Protein AF-A0A848YDF1-F1 (afdb_monomer)

Secondary structure (DSSP, 8-state):
---------TTSPPPPPS-HHHHHHHHHHHHHHHHHS-HHHHHHHHT--HHHHHHHHHHHHHHHTS-SEEEETTEEEE-HHHHHHHHHHHHHHHHHHHHHTT-EEEETTEEEEEE-SSTTS-EEEE---THHHHHH--HHHHHHHHHHHHTTT-TTSGGGGGTGGG-EEEEEETTEEEEEEE-TTSHHHHHH-HHHHHHHTT-BGGG-TT--HHHHHHHHHHHHHHHH-S--

Nearest PDB structures (foldseek):
  6g1b-assembly1_J-2  TM=9.265E-01  e=2.510E-04  Corynebacterium glutamicum
  5y2v-assembly1_C  TM=8.797E-01  e=2.116E-04  Synechocystis sp. PCC 6803 substr. Kazusa
  2esn-assembly1_A  TM=4.800E-01  e=2.902E-03  Pseudomonas aeruginosa
  2esn-assembly1_C  TM=4.790E-01  e=4.322E-03  Pseudomonas aeruginosa
  2esn-assembly1_D  TM=4.722E-01  e=6.081E-03  Pseudomonas aeruginosa

Foldseek 3Di:
DDDPDQDQPPVRAHDDDPDPVLLLVLLLLLLLCQVVQDLVSSCVVSVHDSVSSVVSQVVVCSRVVHHQWDADPNTTDGDPVVVVCSVVSVVVNVVVVCVVVVQWDADVNWIWGWDCVPVVDIDIDTDDDPCCCVVPNDPLSVLQVVLCVVCVNPCPDPSVVVNQLADWDWDDDPNFTFTAGDHCNHPLCVPVHVVVRVVRHGPTPVPDPPDDPCVVVVVVVVVCVVVVVDDD

Sequence (232 aa):
MDAFANSTDAHGRTPVPNSPGVMFEMLRSFTTLAGTLNLSRAVIALGSTRQTVRRHIQQLEELRGEQLFEVHDRQYVLTEAGSRSVREAEMILSRTDAWIAGHKDHVAGLARVMFEQDLERPFYAQQHPVNTIWQVGPPLIKRALQVWVEAQAQIEHPAMQAIDPYLVAYRKFHGDWLCVRIGEQSAYATWLGSTWARSAIGRSLHDDKMRSPSDEFVAEAYDSALLGGQAR

Solvent-accessible surface area (backbone atoms only — not comparable to full-atom values): 13528 Å² total; per-residue (Å²): 140,84,75,86,78,81,76,60,48,103,80,74,46,67,74,74,75,97,42,74,70,57,56,53,53,22,42,54,39,42,46,43,29,67,75,56,41,31,64,70,60,25,23,62,76,66,74,59,45,67,67,55,43,52,50,29,41,51,52,49,24,60,68,66,75,48,66,38,65,46,75,57,97,91,35,53,40,70,30,75,63,22,58,73,40,43,64,58,46,48,51,55,50,53,54,50,53,35,45,76,70,62,25,46,53,64,58,97,85,25,56,31,40,45,44,62,87,49,75,92,62,62,44,78,50,68,58,71,65,75,68,48,38,76,78,75,41,55,71,66,58,43,50,46,56,52,26,39,57,75,30,68,74,39,82,85,33,77,58,32,63,84,46,41,47,52,37,74,41,72,45,82,52,99,94,42,41,27,28,72,42,65,14,78,68,12,70,65,18,66,74,64,32,64,74,47,40,67,67,40,50,73,33,47,58,89,74,40,94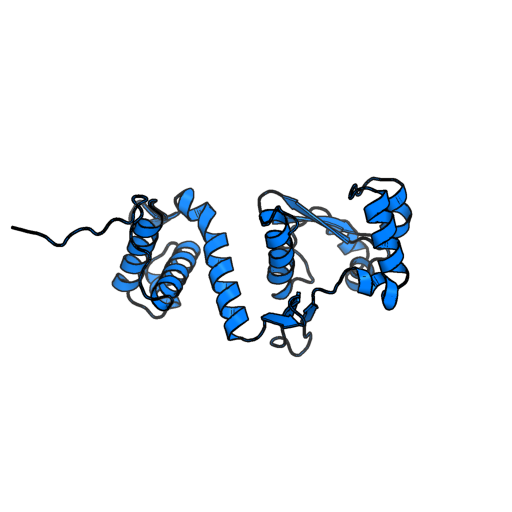,80,64,50,86,61,52,62,56,55,49,47,56,52,48,50,57,65,73,53,74,57,88,126

Mean predicted aligned error: 12.4 Å

pLDDT: mean 80.51, std 16.81, range [28.34, 97.75]

Structure (mmCIF, N/CA/C/O backbone):
data_AF-A0A848YDF1-F1
#
_entry.id   AF-A0A848YDF1-F1
#
loop_
_atom_site.group_PDB
_atom_site.id
_atom_site.type_symbol
_atom_site.label_atom_id
_atom_site.label_alt_id
_atom_site.label_comp_id
_atom_site.label_asym_id
_atom_site.label_entity_id
_atom_site.label_seq_id
_atom_site.pdbx_PDB_ins_code
_atom_site.Cartn_x
_atom_site.Cartn_y
_atom_site.Cartn_z
_atom_site.occupancy
_atom_site.B_iso_or_equiv
_atom_site.auth_seq_id
_atom_site.auth_comp_id
_atom_site.auth_asym_id
_atom_site.auth_atom_id
_atom_site.pdbx_PDB_model_num
ATOM 1 N N . MET A 1 1 ? -46.450 -0.544 22.560 1.00 30.98 1 MET A N 1
ATOM 2 C CA . MET A 1 1 ? -47.178 -0.962 21.350 1.00 30.98 1 MET A CA 1
ATOM 3 C C . MET A 1 1 ? -47.194 0.252 20.444 1.00 30.98 1 MET A C 1
ATOM 5 O O . MET A 1 1 ? -47.988 1.146 20.686 1.00 30.98 1 MET A O 1
ATOM 9 N N . ASP A 1 2 ? -46.110 0.543 19.733 1.00 33.12 2 ASP A N 1
ATOM 10 C CA . ASP A 1 2 ? -45.678 0.006 18.418 1.00 33.12 2 ASP A CA 1
ATOM 11 C C . ASP A 1 2 ? -45.719 1.236 17.483 1.00 33.12 2 ASP A C 1
ATOM 13 O O . ASP A 1 2 ? -46.620 2.051 17.613 1.00 33.12 2 ASP A O 1
ATOM 17 N N . ALA A 1 3 ? -44.799 1.543 16.578 1.00 30.91 3 ALA A N 1
ATOM 18 C CA . ALA A 1 3 ? -43.694 0.811 16.000 1.00 30.91 3 ALA A CA 1
ATOM 19 C C . ALA A 1 3 ? -42.661 1.843 15.506 1.00 30.91 3 ALA A C 1
ATOM 21 O O . ALA A 1 3 ? -43.005 2.754 14.752 1.00 30.91 3 ALA A O 1
ATOM 22 N N . PHE A 1 4 ? -41.388 1.689 15.879 1.00 37.56 4 PHE A N 1
ATOM 23 C CA . PHE A 1 4 ? -40.306 2.236 15.064 1.00 37.56 4 PHE A CA 1
ATOM 24 C C . PHE A 1 4 ? -40.182 1.312 13.857 1.00 37.56 4 PHE A C 1
ATOM 26 O O . PHE A 1 4 ? -39.647 0.210 13.957 1.00 37.56 4 PHE A O 1
ATOM 33 N N . ALA A 1 5 ? -40.788 1.731 12.749 1.00 37.16 5 ALA A N 1
ATOM 34 C CA . ALA A 1 5 ? -40.746 1.017 11.488 1.00 37.16 5 ALA A CA 1
ATOM 35 C C . ALA A 1 5 ? -39.286 0.823 11.059 1.00 37.16 5 ALA A C 1
ATOM 37 O O . ALA A 1 5 ? -38.562 1.775 10.768 1.00 37.16 5 ALA A O 1
ATOM 38 N N . ASN A 1 6 ? -38.874 -0.440 11.058 1.00 41.94 6 ASN A N 1
ATOM 39 C CA . ASN A 1 6 ? -37.587 -0.909 10.586 1.00 41.94 6 ASN A CA 1
ATOM 40 C C . ASN A 1 6 ? -37.580 -0.777 9.053 1.00 41.94 6 ASN A C 1
ATOM 42 O O . ASN A 1 6 ? -38.120 -1.630 8.352 1.00 41.94 6 ASN A O 1
ATOM 46 N N . SER A 1 7 ? -37.058 0.334 8.529 1.00 40.69 7 SER A N 1
ATOM 47 C CA . SER A 1 7 ? -36.941 0.553 7.083 1.00 40.69 7 SER A CA 1
ATOM 48 C C . SER A 1 7 ? -35.738 -0.222 6.553 1.00 40.69 7 SER A C 1
ATOM 50 O O . SER A 1 7 ? -34.628 0.301 6.486 1.00 40.69 7 SER A O 1
ATOM 52 N N . THR A 1 8 ? -35.963 -1.483 6.202 1.00 38.91 8 THR A N 1
ATOM 53 C CA . THR A 1 8 ? -35.026 -2.305 5.432 1.00 38.91 8 THR A CA 1
ATOM 54 C C . THR A 1 8 ? -35.048 -1.845 3.973 1.00 38.91 8 THR A C 1
ATOM 56 O O . THR A 1 8 ? -36.124 -1.602 3.424 1.00 38.91 8 THR A O 1
ATOM 59 N N . ASP A 1 9 ? -33.884 -1.690 3.338 1.00 45.88 9 ASP A N 1
ATOM 60 C CA . ASP A 1 9 ? -33.841 -1.444 1.895 1.00 45.88 9 ASP A CA 1
ATOM 61 C C . ASP A 1 9 ? -34.315 -2.687 1.114 1.00 45.88 9 ASP A C 1
ATOM 63 O O . ASP A 1 9 ? -34.443 -3.786 1.661 1.00 45.88 9 ASP A O 1
ATOM 67 N N . ALA A 1 10 ? -34.589 -2.526 -0.185 1.00 43.47 10 ALA A N 1
ATOM 68 C CA . ALA A 1 10 ? -35.133 -3.582 -1.047 1.00 43.47 10 ALA A CA 1
ATOM 69 C C . ALA A 1 10 ? -34.241 -4.845 -1.170 1.00 43.47 10 ALA A C 1
ATOM 71 O O . ALA A 1 10 ? -34.630 -5.794 -1.846 1.00 43.47 10 ALA A O 1
ATOM 72 N N . HIS A 1 11 ? -33.063 -4.865 -0.533 1.00 48.19 11 HIS A N 1
ATOM 73 C CA . HIS A 1 11 ? -32.101 -5.967 -0.544 1.00 48.19 11 HIS A CA 1
ATOM 74 C C . HIS A 1 11 ? -31.780 -6.513 0.859 1.00 48.19 11 HIS A C 1
ATOM 76 O O . HIS A 1 11 ? -30.838 -7.294 1.003 1.00 48.19 11 HIS A O 1
ATOM 82 N N . GLY A 1 12 ? -32.546 -6.145 1.893 1.00 45.12 12 GLY A N 1
ATOM 83 C CA . GLY A 1 12 ? -32.354 -6.677 3.243 1.00 45.12 12 GLY A CA 1
ATOM 84 C C . GLY A 1 12 ? -31.099 -6.155 3.951 1.00 45.12 12 GLY A C 1
ATOM 85 O O . GLY A 1 12 ? -30.671 -6.761 4.931 1.00 45.12 12 GLY A O 1
ATOM 86 N N . ARG A 1 13 ? -30.489 -5.064 3.468 1.00 48.41 13 ARG A N 1
ATOM 87 C CA . ARG A 1 13 ? -29.301 -4.466 4.084 1.00 48.41 13 ARG A CA 1
ATOM 88 C C . ARG A 1 13 ? -29.701 -3.344 5.034 1.00 48.41 13 ARG A C 1
ATOM 90 O O . ARG A 1 13 ? -30.612 -2.554 4.775 1.00 48.41 13 ARG A O 1
ATOM 97 N N . THR A 1 14 ? -29.002 -3.288 6.162 1.00 55.72 14 THR A N 1
ATOM 98 C CA . THR A 1 14 ? -29.115 -2.208 7.142 1.00 55.72 14 THR A CA 1
ATOM 99 C C . THR A 1 14 ? -28.735 -0.878 6.472 1.00 55.72 14 THR A C 1
ATOM 101 O O . THR A 1 14 ? -27.732 -0.841 5.753 1.00 55.72 14 THR A O 1
ATOM 104 N N . PRO A 1 15 ? -29.485 0.220 6.681 1.00 56.28 15 PRO A N 1
ATOM 105 C CA . PRO A 1 15 ? -29.164 1.508 6.075 1.00 56.28 15 PRO A CA 1
ATOM 106 C C . PRO A 1 15 ? -27.761 1.982 6.471 1.00 56.28 15 PRO A C 1
ATOM 108 O O . PRO A 1 15 ? -27.432 2.053 7.656 1.00 56.28 15 PRO A O 1
ATOM 111 N N . VAL A 1 16 ? -26.942 2.333 5.477 1.00 58.03 16 VAL A N 1
ATOM 112 C CA . VAL A 1 16 ? -25.622 2.949 5.685 1.00 58.03 16 VAL A CA 1
ATOM 113 C C . VAL A 1 16 ? -25.799 4.252 6.487 1.00 58.03 16 VAL A C 1
ATOM 115 O O . VAL A 1 16 ? -26.754 4.987 6.224 1.00 58.03 16 VAL A O 1
ATOM 118 N N . PRO A 1 17 ? -24.928 4.580 7.463 1.00 59.03 17 PRO A N 1
ATOM 119 C CA . PRO A 1 17 ? -25.078 5.783 8.271 1.00 59.03 17 PRO A CA 1
ATOM 120 C C . PRO A 1 17 ? -25.146 7.031 7.390 1.00 59.03 17 PRO A C 1
ATOM 122 O O . PRO A 1 17 ? -24.276 7.253 6.551 1.00 59.03 17 PRO A O 1
ATOM 125 N N . ASN A 1 18 ? -26.133 7.893 7.643 1.00 59.28 18 ASN A N 1
ATOM 126 C CA . ASN A 1 18 ? -26.389 9.120 6.877 1.00 59.28 18 ASN A CA 1
ATOM 127 C C . ASN A 1 18 ? -25.282 10.199 6.984 1.00 59.28 18 ASN A C 1
ATOM 129 O O . ASN A 1 18 ? -25.465 11.303 6.478 1.00 59.28 18 ASN A O 1
ATOM 133 N N . SER A 1 19 ? -24.148 9.925 7.646 1.00 66.94 19 SER A N 1
ATOM 134 C CA . SER A 1 19 ? -23.039 10.876 7.795 1.00 66.94 19 SER A CA 1
ATOM 135 C C . SER A 1 19 ? -21.680 10.227 7.491 1.00 66.94 19 SER A C 1
ATOM 137 O O . SER A 1 19 ? -21.227 9.377 8.268 1.00 66.94 19 SER A O 1
ATOM 139 N N . PRO A 1 20 ? -20.989 10.662 6.417 1.00 66.88 20 PRO A N 1
ATOM 140 C CA . PRO A 1 20 ? -19.640 10.207 6.070 1.00 66.88 20 PRO A CA 1
ATOM 141 C C . PRO A 1 20 ? -18.625 10.342 7.216 1.00 66.88 20 PRO A C 1
ATOM 143 O O . PRO A 1 20 ? -17.762 9.483 7.380 1.00 66.88 20 PRO A O 1
ATOM 146 N N . GLY A 1 21 ? -18.762 11.376 8.057 1.00 75.69 21 GLY A N 1
ATOM 147 C CA . GLY A 1 21 ? -17.860 11.603 9.191 1.00 75.69 21 GLY A CA 1
ATOM 148 C C . GLY A 1 21 ? -17.947 10.516 10.265 1.00 75.69 21 GLY A C 1
ATOM 149 O O . GLY A 1 21 ? -16.943 10.175 10.882 1.00 75.69 21 GLY A O 1
ATOM 150 N N . VAL A 1 22 ? -19.123 9.911 10.458 1.00 84.12 22 VAL A N 1
ATOM 151 C CA . VAL A 1 22 ? -19.285 8.832 11.443 1.00 84.12 22 VAL A CA 1
ATOM 152 C C . VAL A 1 22 ? -18.640 7.543 10.933 1.00 84.12 22 VAL A C 1
ATOM 154 O O . VAL A 1 22 ? -17.974 6.864 11.704 1.00 84.12 22 VAL A O 1
ATOM 157 N N . MET A 1 23 ? -18.767 7.230 9.638 1.00 87.69 23 MET A N 1
ATOM 158 C CA . MET A 1 23 ? -18.102 6.063 9.041 1.00 87.69 23 MET A CA 1
ATOM 159 C C . MET A 1 23 ? -16.576 6.155 9.175 1.00 87.69 23 MET A C 1
ATOM 161 O O . MET A 1 23 ? -15.929 5.181 9.550 1.00 87.69 23 MET A O 1
ATOM 165 N N . PHE A 1 24 ? -15.999 7.334 8.929 1.00 89.69 24 PHE A N 1
ATOM 166 C CA . PHE A 1 24 ? -14.562 7.553 9.099 1.00 89.69 24 PHE A CA 1
ATOM 167 C C . PHE A 1 24 ? -14.108 7.282 10.544 1.00 89.69 24 PHE A C 1
ATOM 169 O O . PHE A 1 24 ? -13.163 6.528 10.774 1.00 89.69 24 PHE A O 1
ATOM 176 N N . GLU A 1 25 ? -14.833 7.805 11.534 1.00 93.38 25 GLU A N 1
ATOM 177 C CA . GLU A 1 25 ? -14.537 7.560 12.950 1.00 93.38 25 GLU A CA 1
ATOM 178 C C . GLU A 1 25 ? -14.756 6.096 13.374 1.00 93.38 25 GLU A C 1
ATOM 180 O O . GLU A 1 25 ? -14.033 5.586 14.240 1.00 93.38 25 GLU A O 1
ATOM 185 N N . MET A 1 26 ? -15.705 5.390 12.745 1.00 94.94 26 MET A N 1
ATOM 186 C CA . MET A 1 26 ? -15.884 3.947 12.929 1.00 94.94 26 MET A CA 1
ATOM 187 C C . MET A 1 26 ? -14.664 3.165 12.444 1.00 94.94 26 MET A C 1
ATOM 189 O O . MET A 1 26 ? -14.140 2.337 13.190 1.00 94.94 26 MET A O 1
ATOM 193 N N . LEU A 1 27 ? -14.174 3.470 11.239 1.00 94.94 27 LEU A N 1
ATOM 194 C CA . LEU A 1 27 ? -12.974 2.847 10.680 1.00 94.94 27 LEU A CA 1
ATOM 195 C C . LEU A 1 27 ? -11.743 3.138 11.546 1.00 94.94 27 LEU A C 1
ATOM 197 O O . LEU A 1 27 ? -11.023 2.203 11.887 1.00 94.94 27 LEU A O 1
ATOM 201 N N . ARG A 1 28 ? -11.550 4.388 11.996 1.00 95.75 28 ARG A N 1
ATOM 202 C CA . ARG A 1 28 ? -10.460 4.750 12.927 1.00 95.75 28 ARG A CA 1
ATOM 203 C C . ARG A 1 28 ? -10.532 3.967 14.234 1.00 95.75 28 ARG A C 1
ATOM 205 O O . ARG A 1 28 ? -9.510 3.512 14.748 1.00 95.75 28 ARG A O 1
ATOM 212 N N . SER A 1 29 ? -11.738 3.802 14.775 1.00 96.94 29 SER A N 1
ATOM 213 C CA . SER A 1 29 ? -11.962 3.039 16.007 1.00 96.94 29 SER A CA 1
ATOM 214 C C . SER A 1 29 ? -11.634 1.560 15.825 1.00 96.94 29 SER A C 1
ATOM 216 O O . SER A 1 29 ? -10.986 0.969 16.689 1.00 96.94 29 SER A O 1
ATOM 218 N N . PHE A 1 30 ? -12.034 0.984 14.690 1.00 97.75 30 PHE A N 1
ATOM 219 C CA . PHE A 1 30 ? -11.747 -0.397 14.321 1.00 97.75 30 PHE A CA 1
ATOM 220 C C . PHE A 1 30 ? -10.249 -0.659 14.162 1.00 97.75 30 PHE A C 1
ATOM 222 O O . PHE A 1 30 ? -9.719 -1.511 14.875 1.00 97.75 30 PHE A O 1
ATOM 229 N N . THR A 1 31 ? -9.554 0.090 13.305 1.00 96.25 31 THR A N 1
ATOM 230 C CA . THR A 1 31 ? -8.123 -0.133 13.030 1.00 96.25 31 THR A CA 1
ATOM 231 C C . THR A 1 31 ? -7.266 0.104 14.272 1.00 96.25 31 THR A C 1
ATOM 233 O O . THR A 1 31 ? -6.387 -0.696 14.593 1.00 96.25 31 THR A O 1
ATOM 236 N N . THR A 1 32 ? -7.588 1.126 15.072 1.00 96.69 32 THR A N 1
ATOM 237 C CA . THR A 1 32 ? -6.854 1.402 16.316 1.00 96.69 32 THR A CA 1
ATOM 238 C C . THR A 1 32 ? -7.074 0.318 17.377 1.00 96.69 32 THR A C 1
ATOM 240 O O . THR A 1 32 ? -6.141 -0.066 18.093 1.00 96.69 32 THR A O 1
ATOM 243 N N . LEU A 1 33 ? -8.298 -0.205 17.513 1.00 97.12 33 LEU A N 1
ATOM 244 C CA . LEU A 1 33 ? -8.554 -1.313 18.433 1.00 97.12 33 LEU A CA 1
ATOM 245 C C . LEU A 1 33 ? -7.905 -2.611 17.938 1.00 97.12 33 LEU A C 1
ATOM 247 O O . LEU A 1 33 ? -7.336 -3.332 18.752 1.00 97.12 33 LEU A O 1
ATOM 251 N N . ALA A 1 34 ? -7.920 -2.870 16.630 1.00 95.81 34 ALA A N 1
ATOM 252 C CA . ALA A 1 34 ? -7.261 -4.018 16.013 1.00 95.81 34 ALA A CA 1
ATOM 253 C C . ALA A 1 34 ? -5.744 -4.017 16.260 1.00 95.81 34 ALA A C 1
ATOM 255 O O . ALA A 1 34 ? -5.189 -5.049 16.627 1.00 95.81 34 ALA A O 1
ATOM 256 N N . GLY A 1 35 ? -5.089 -2.857 16.151 1.00 91.94 35 GLY A N 1
ATOM 257 C CA . GLY A 1 35 ? -3.649 -2.735 16.396 1.00 91.94 35 GLY A CA 1
ATOM 258 C C . GLY A 1 35 ? -3.243 -2.832 17.871 1.00 91.94 35 GLY A C 1
ATOM 259 O O . GLY A 1 35 ? -2.121 -3.221 18.185 1.00 91.94 35 GLY A O 1
ATOM 260 N N . THR A 1 36 ? -4.137 -2.488 18.804 1.00 94.75 36 THR A N 1
ATOM 261 C CA . THR A 1 36 ? -3.816 -2.484 20.246 1.00 94.75 36 THR A CA 1
ATOM 262 C C . THR A 1 36 ? -4.344 -3.696 21.005 1.00 94.75 36 THR A C 1
ATOM 264 O O . THR A 1 36 ? -3.826 -3.990 22.086 1.00 94.75 36 THR A O 1
ATOM 267 N N . LEU A 1 37 ? -5.414 -4.326 20.505 1.00 94.25 37 LEU A N 1
ATOM 268 C CA . LEU A 1 37 ? -6.229 -5.354 21.170 1.00 94.25 37 LEU A CA 1
ATOM 269 C C . LEU A 1 37 ? -6.615 -4.990 22.618 1.00 94.25 37 LEU A C 1
ATOM 271 O O . LEU A 1 37 ? -6.920 -5.834 23.462 1.00 94.25 37 LEU A O 1
ATOM 275 N N . ASN A 1 38 ? -6.602 -3.690 22.924 1.00 94.38 38 ASN A N 1
ATOM 276 C CA . ASN A 1 38 ? -6.782 -3.157 24.261 1.00 94.38 38 ASN A CA 1
ATOM 277 C C . ASN A 1 38 ? -7.578 -1.858 24.191 1.00 94.38 38 ASN A C 1
ATOM 279 O O . ASN A 1 38 ? -7.058 -0.797 23.845 1.00 94.38 38 ASN A O 1
ATOM 283 N N . LEU A 1 39 ? -8.837 -1.931 24.620 1.00 94.00 39 LEU A N 1
ATOM 284 C CA . LEU A 1 39 ? -9.766 -0.807 24.561 1.00 94.00 39 LEU A CA 1
ATOM 285 C C . LEU A 1 39 ? -9.266 0.445 25.294 1.00 94.00 39 LEU A C 1
ATOM 287 O O . LEU A 1 39 ? -9.546 1.556 24.859 1.00 94.00 39 LEU A O 1
ATOM 291 N N . SER A 1 40 ? -8.524 0.297 26.396 1.00 94.62 40 SER A N 1
ATOM 292 C CA . SER A 1 40 ? -8.001 1.463 27.123 1.00 94.62 40 SER A CA 1
ATOM 293 C C . SER A 1 40 ? -6.915 2.173 26.327 1.00 94.62 40 SER A C 1
ATOM 295 O O . SER A 1 40 ? -6.927 3.397 26.247 1.00 94.62 40 SER A O 1
ATOM 297 N N . ARG A 1 41 ? -6.004 1.410 25.710 1.00 94.19 41 ARG A N 1
ATOM 298 C CA . ARG A 1 41 ? -4.961 1.969 24.841 1.00 94.19 41 ARG A CA 1
ATOM 299 C C . ARG A 1 41 ? -5.567 2.609 23.595 1.00 94.19 41 ARG A C 1
ATOM 301 O O . ARG A 1 41 ? -5.180 3.722 23.260 1.00 94.19 41 ARG A O 1
ATOM 308 N N . ALA A 1 42 ? -6.556 1.964 22.977 1.00 94.94 42 ALA A N 1
ATOM 309 C CA . ALA A 1 42 ? -7.253 2.513 21.815 1.00 94.94 42 ALA A CA 1
ATOM 310 C C . ALA A 1 42 ? -7.944 3.849 22.126 1.00 94.94 42 ALA A C 1
ATOM 312 O O . ALA A 1 42 ? -7.821 4.807 21.372 1.00 94.94 42 ALA A O 1
ATOM 313 N N . VAL A 1 43 ? -8.621 3.942 23.274 1.00 96.94 43 VAL A N 1
ATOM 314 C CA . VAL A 1 43 ? -9.277 5.177 23.729 1.00 96.94 43 VAL A CA 1
ATOM 315 C C . VAL A 1 43 ? -8.287 6.325 23.914 1.00 96.94 43 VAL A C 1
ATOM 317 O O . VAL A 1 43 ? -8.586 7.445 23.502 1.00 96.94 43 VAL A O 1
ATOM 320 N N . ILE A 1 44 ? -7.119 6.045 24.500 1.00 95.31 44 ILE A N 1
ATOM 321 C CA . ILE A 1 44 ? -6.051 7.038 24.674 1.00 95.31 44 ILE A CA 1
ATOM 322 C C . ILE A 1 44 ? -5.527 7.493 23.308 1.00 95.31 44 ILE A C 1
ATOM 324 O O . ILE A 1 44 ? -5.441 8.692 23.069 1.00 95.31 44 ILE A O 1
ATOM 328 N N . ALA A 1 45 ? -5.234 6.554 22.403 1.00 91.69 45 ALA A N 1
ATOM 329 C CA . ALA A 1 45 ? -4.723 6.861 21.067 1.00 91.69 45 ALA A CA 1
ATOM 330 C C . ALA A 1 45 ? -5.709 7.690 20.223 1.00 91.69 45 ALA A C 1
ATOM 332 O O . ALA A 1 45 ? -5.296 8.565 19.470 1.00 91.69 45 ALA A O 1
ATOM 333 N N . LEU A 1 46 ? -7.013 7.444 20.372 1.00 93.94 46 LEU A N 1
ATOM 334 C CA . LEU A 1 46 ? -8.064 8.146 19.629 1.00 93.94 46 LEU A CA 1
ATOM 335 C C . LEU A 1 46 ? -8.493 9.474 20.263 1.00 93.94 46 LEU A C 1
ATOM 337 O O . LEU A 1 46 ? -9.246 10.211 19.630 1.00 93.94 46 LEU A O 1
ATOM 341 N N . GLY A 1 47 ? -8.094 9.762 21.508 1.00 94.12 47 GLY A N 1
ATOM 342 C CA . GLY A 1 47 ? -8.635 10.897 22.263 1.00 94.12 47 GLY A CA 1
ATOM 343 C C . GLY A 1 47 ? -10.157 10.816 22.447 1.00 94.12 47 GLY A C 1
ATOM 344 O O . GLY A 1 47 ? -10.848 11.826 22.352 1.00 94.12 47 GLY A O 1
ATOM 345 N N . SER A 1 48 ? -10.696 9.608 22.652 1.00 95.31 48 SER A N 1
ATOM 346 C CA . SER A 1 48 ? -12.145 9.338 22.668 1.00 95.31 48 SER A CA 1
ATOM 347 C C . SER A 1 48 ? -12.619 8.786 24.023 1.00 95.31 48 SER A C 1
ATOM 349 O O . SER A 1 48 ? -11.938 8.921 25.036 1.00 95.31 48 SER A O 1
ATOM 351 N N . THR A 1 49 ? -13.799 8.159 24.081 1.00 96.00 49 THR A N 1
ATOM 352 C CA . THR A 1 49 ? -14.291 7.440 25.271 1.00 96.00 49 THR A CA 1
ATOM 353 C C . THR A 1 49 ? -14.495 5.956 24.976 1.00 96.00 49 THR A C 1
ATOM 355 O O . THR A 1 49 ? -14.756 5.567 23.836 1.00 96.00 49 THR A O 1
ATOM 358 N N . ARG A 1 50 ? -14.440 5.100 26.011 1.00 96.06 50 ARG A N 1
ATOM 359 C CA . ARG A 1 50 ? -14.706 3.652 25.860 1.00 96.06 50 ARG A CA 1
ATOM 360 C C . ARG A 1 50 ? -16.081 3.374 25.251 1.00 96.06 50 ARG A C 1
ATOM 362 O O . ARG A 1 50 ? -16.206 2.447 24.457 1.00 96.06 50 ARG A O 1
ATOM 369 N N . GLN A 1 51 ? -17.088 4.169 25.617 1.00 95.94 51 GLN A N 1
ATOM 370 C CA . GLN A 1 51 ? -18.448 4.023 25.101 1.00 95.94 51 GLN A CA 1
ATOM 371 C C . GLN A 1 51 ? -18.519 4.367 23.612 1.00 95.94 51 GLN A C 1
ATOM 373 O O . GLN A 1 51 ? -19.144 3.636 22.850 1.00 95.94 51 GLN A O 1
ATOM 378 N N . THR A 1 52 ? -17.844 5.440 23.194 1.00 95.62 52 THR A N 1
ATOM 379 C CA . THR A 1 52 ? -17.777 5.849 21.787 1.00 95.62 52 THR A CA 1
ATOM 380 C C . THR A 1 52 ? -17.107 4.777 20.935 1.00 95.62 52 THR A C 1
ATOM 382 O O . THR A 1 52 ? -17.700 4.333 19.958 1.00 95.62 52 THR A O 1
ATOM 385 N N . VAL A 1 53 ? -15.925 4.296 21.342 1.00 96.12 53 VAL A N 1
ATOM 386 C CA . VAL A 1 53 ? -15.198 3.253 20.598 1.00 96.12 53 VAL A CA 1
ATOM 387 C C . VAL A 1 53 ? -16.036 1.978 20.492 1.00 96.12 53 VAL A C 1
ATOM 389 O O . VAL A 1 53 ? -16.199 1.454 19.399 1.00 96.12 53 VAL A O 1
ATOM 392 N N . ARG A 1 54 ? -16.650 1.508 21.587 1.00 96.06 54 ARG A N 1
ATOM 393 C CA . ARG A 1 54 ? -17.530 0.324 21.551 1.00 96.06 54 ARG A CA 1
ATOM 394 C C . ARG A 1 54 ? -18.717 0.499 20.616 1.00 96.06 54 ARG A C 1
ATOM 396 O O . ARG A 1 54 ? -19.002 -0.399 19.833 1.00 96.06 54 ARG A O 1
ATOM 403 N N . ARG A 1 55 ? -19.384 1.652 20.683 1.00 95.75 55 ARG A N 1
ATOM 404 C CA . ARG A 1 55 ? -20.508 1.965 19.801 1.00 95.75 55 ARG A CA 1
ATOM 405 C C . ARG A 1 55 ? -20.070 1.978 18.338 1.00 95.75 55 ARG A C 1
ATOM 407 O O . ARG A 1 55 ? -20.774 1.427 17.507 1.00 95.75 55 ARG A O 1
ATOM 414 N N . HIS A 1 56 ? -18.922 2.572 18.031 1.00 96.38 56 HIS A N 1
ATOM 415 C CA . HIS A 1 56 ? -18.367 2.577 16.682 1.00 96.38 56 HIS A CA 1
ATOM 416 C C . HIS A 1 56 ? -18.109 1.163 16.150 1.00 96.38 56 HIS A C 1
ATOM 418 O O . HIS A 1 56 ? -18.510 0.870 15.028 1.00 96.38 56 HIS A O 1
ATOM 424 N N . ILE A 1 57 ? -17.498 0.286 16.957 1.00 96.25 57 ILE A N 1
ATOM 425 C CA . ILE A 1 57 ? -17.276 -1.117 16.575 1.00 96.25 57 ILE A CA 1
ATOM 426 C C . ILE A 1 57 ? -18.601 -1.828 16.321 1.00 96.25 57 ILE A C 1
ATOM 428 O O . ILE A 1 57 ? -18.780 -2.401 15.254 1.00 96.25 57 ILE A O 1
ATOM 432 N N . GLN A 1 58 ? -19.543 -1.731 17.261 1.00 94.94 58 GLN A N 1
ATOM 433 C CA . GLN A 1 58 ? -20.837 -2.396 17.144 1.00 94.94 58 GLN A CA 1
ATOM 434 C C . GLN A 1 58 ? -21.594 -1.937 15.891 1.00 94.94 58 GLN A C 1
ATOM 436 O O . GLN A 1 58 ? -22.114 -2.758 15.145 1.00 94.94 58 GLN A O 1
ATOM 441 N N . GLN A 1 59 ? -21.618 -0.629 15.622 1.00 93.31 59 GLN A N 1
ATOM 442 C CA . GLN A 1 59 ? -22.270 -0.098 14.427 1.00 93.31 59 GLN A CA 1
ATOM 443 C C . GLN A 1 59 ? -21.579 -0.573 13.143 1.00 93.31 59 GLN A C 1
ATOM 445 O O . GLN A 1 59 ? -22.257 -0.889 12.170 1.00 93.31 59 GLN A O 1
ATOM 450 N N . LEU A 1 60 ? -20.246 -0.655 13.128 1.00 94.06 60 LEU A N 1
ATOM 451 C CA . LEU A 1 60 ? -19.512 -1.173 11.976 1.00 94.06 60 LEU A CA 1
ATOM 452 C C . LEU A 1 60 ? -19.814 -2.660 11.732 1.00 94.06 60 LEU A C 1
ATOM 454 O O . LEU A 1 60 ? -20.034 -3.049 10.589 1.00 94.06 60 LEU A O 1
ATOM 458 N N . GLU A 1 61 ? -19.869 -3.471 12.789 1.00 95.12 61 GLU A N 1
ATOM 459 C CA . GLU A 1 61 ? -20.244 -4.893 12.740 1.00 95.12 61 GLU A CA 1
ATOM 460 C C . GLU A 1 61 ? -21.690 -5.093 12.262 1.00 95.12 61 GLU A C 1
ATOM 462 O O . GLU A 1 61 ? -21.949 -5.949 11.418 1.00 95.12 61 GLU A O 1
ATOM 467 N N . GLU A 1 62 ? -22.628 -4.262 12.726 1.00 93.44 62 GLU A N 1
ATOM 468 C CA . GLU A 1 62 ? -24.030 -4.265 12.278 1.00 93.44 62 GLU A CA 1
ATOM 469 C C . GLU A 1 62 ? -24.166 -3.931 10.784 1.00 93.44 62 GLU A C 1
ATOM 471 O O . GLU A 1 62 ? -24.971 -4.542 10.079 1.00 93.44 62 GLU A O 1
ATOM 476 N N . LEU A 1 63 ? -23.369 -2.985 10.277 1.00 89.25 63 LEU A N 1
ATOM 477 C CA . LEU A 1 63 ? -23.345 -2.626 8.853 1.00 89.25 63 LEU A CA 1
ATOM 478 C C . LEU A 1 63 ? -22.696 -3.706 7.988 1.00 89.25 63 LEU A C 1
ATOM 480 O O . LEU A 1 63 ? -23.084 -3.907 6.838 1.00 89.25 63 LEU A O 1
ATOM 484 N N . ARG A 1 64 ? -21.693 -4.383 8.543 1.00 88.25 64 ARG A N 1
ATOM 485 C CA . ARG A 1 64 ? -20.964 -5.483 7.912 1.00 88.25 64 ARG A CA 1
ATOM 486 C C . ARG A 1 64 ? -21.752 -6.793 7.909 1.00 88.25 64 ARG A C 1
ATOM 488 O O . ARG A 1 64 ? -21.524 -7.624 7.037 1.00 88.25 64 ARG A O 1
ATOM 495 N N . GLY A 1 65 ? -22.659 -6.977 8.868 1.00 92.38 65 GLY A N 1
ATOM 496 C CA . GLY A 1 65 ? -23.381 -8.232 9.077 1.00 92.38 65 GLY A CA 1
ATOM 497 C C . GLY A 1 65 ? -22.513 -9.356 9.657 1.00 92.38 65 GLY A C 1
ATOM 498 O O . GLY A 1 65 ? -22.920 -10.514 9.625 1.00 92.38 65 GLY A O 1
ATOM 499 N N . GLU A 1 66 ? -21.325 -9.042 10.180 1.00 94.62 66 GLU A N 1
ATOM 500 C CA . GLU A 1 66 ? -20.381 -10.004 10.757 1.00 94.62 66 GLU A CA 1
ATOM 501 C C . GLU A 1 66 ? -19.589 -9.374 11.912 1.00 94.62 66 GLU A C 1
ATOM 503 O O . GLU A 1 66 ? -19.329 -8.170 11.922 1.00 94.62 66 GLU A O 1
ATOM 508 N N . GLN A 1 67 ? -19.214 -10.196 12.895 1.00 96.81 67 GLN A N 1
ATOM 509 C CA . GLN A 1 67 ? -18.406 -9.773 14.042 1.00 96.81 67 GLN A CA 1
ATOM 510 C C . GLN A 1 67 ? -16.942 -9.613 13.624 1.00 96.81 67 GLN A C 1
ATOM 512 O O . GLN A 1 67 ? -16.368 -10.498 12.985 1.00 96.81 67 GLN A O 1
ATOM 517 N N . LEU A 1 68 ? -16.324 -8.499 14.006 1.00 97.00 68 LEU A N 1
ATOM 518 C CA . LEU A 1 68 ? -14.919 -8.186 13.743 1.00 97.00 68 LEU A CA 1
ATOM 519 C C . LEU A 1 68 ? -14.047 -8.496 14.956 1.00 97.00 68 LEU A C 1
ATOM 521 O O . LEU A 1 68 ? -12.873 -8.837 14.793 1.00 97.00 68 LEU A O 1
ATOM 525 N N . PHE A 1 69 ? -14.622 -8.414 16.156 1.00 97.44 69 PHE A N 1
ATOM 526 C CA . PHE A 1 69 ? -13.958 -8.799 17.390 1.00 97.44 69 PHE A CA 1
ATOM 527 C C . PHE A 1 69 ? -14.742 -9.837 18.184 1.00 97.44 69 PHE A C 1
ATOM 529 O O . PHE A 1 69 ? -15.965 -9.850 18.215 1.00 97.44 69 PHE A O 1
ATOM 536 N N . GLU A 1 70 ? -13.997 -10.637 18.932 1.00 95.69 70 GLU A N 1
ATOM 537 C CA . GLU A 1 70 ? -14.485 -11.469 20.023 1.00 95.69 70 GLU A CA 1
ATOM 538 C C . GLU A 1 70 ? -13.820 -11.024 21.328 1.00 95.69 70 GLU A C 1
ATOM 540 O O . GLU A 1 70 ? -12.749 -10.407 21.333 1.00 95.69 70 GLU A O 1
ATOM 545 N N . VAL A 1 71 ? -14.465 -11.314 22.460 1.00 92.31 71 VAL A N 1
ATOM 546 C CA . VAL A 1 71 ? -13.904 -11.025 23.783 1.00 92.31 71 VAL A CA 1
ATOM 547 C C . VAL A 1 71 ? -13.640 -12.334 24.513 1.00 92.31 71 VAL A C 1
ATOM 549 O O . VAL A 1 71 ? -14.572 -12.987 24.975 1.00 92.31 71 VAL A O 1
ATOM 552 N N . HIS A 1 72 ? -12.364 -12.679 24.672 1.00 91.25 72 HIS A N 1
ATOM 553 C CA . HIS A 1 72 ? -11.903 -13.846 25.427 1.00 91.25 72 HIS A CA 1
ATOM 554 C C . HIS A 1 72 ? -11.191 -13.379 26.691 1.00 91.25 72 HIS A C 1
ATOM 556 O O . HIS A 1 72 ? -10.305 -12.535 26.621 1.00 91.25 72 HIS A O 1
ATOM 562 N N . ASP A 1 73 ? -11.613 -13.861 27.863 1.00 86.25 73 ASP A N 1
ATOM 563 C CA . ASP A 1 73 ? -11.015 -13.499 29.158 1.00 86.25 73 ASP A CA 1
ATOM 564 C C . ASP A 1 73 ? -10.814 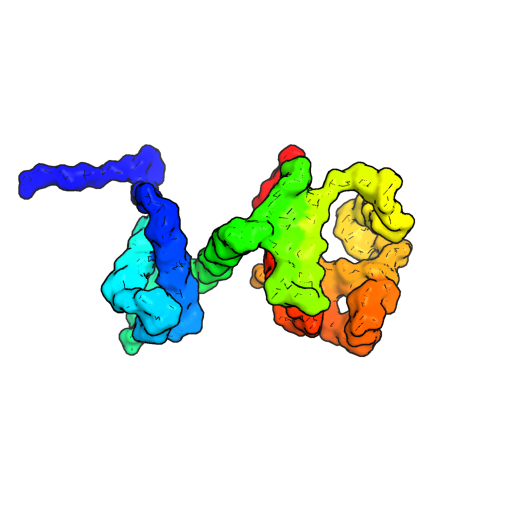-11.983 29.358 1.00 86.25 73 ASP A C 1
ATOM 566 O O . ASP A 1 73 ? -9.812 -11.517 29.903 1.00 86.25 73 ASP A O 1
ATOM 570 N N . ARG A 1 74 ? -11.809 -11.190 28.928 1.00 84.00 74 ARG A N 1
ATOM 571 C CA . ARG A 1 74 ? -11.813 -9.709 28.956 1.00 84.00 74 ARG A CA 1
ATOM 572 C C . ARG A 1 74 ? -10.796 -9.037 28.021 1.00 84.00 74 ARG A C 1
ATOM 574 O O . ARG A 1 74 ? -10.594 -7.826 28.131 1.00 84.00 74 ARG A O 1
ATOM 581 N N . GLN A 1 75 ? -10.195 -9.776 27.099 1.00 87.75 75 GLN A N 1
ATOM 582 C CA . GLN A 1 75 ? -9.312 -9.266 26.054 1.00 87.75 75 GLN A CA 1
ATOM 583 C C . GLN A 1 75 ? -10.006 -9.307 24.696 1.00 87.75 75 GLN A C 1
ATOM 585 O O . GLN A 1 75 ? -10.784 -10.215 24.420 1.00 87.75 75 GLN A O 1
ATOM 590 N N . TYR A 1 76 ? -9.736 -8.303 23.863 1.00 94.94 76 TYR A N 1
ATOM 591 C CA . TYR A 1 76 ? -10.236 -8.273 22.493 1.00 94.94 76 TYR A CA 1
ATOM 592 C C . TYR A 1 76 ? -9.359 -9.163 21.617 1.00 94.94 76 TYR A C 1
ATOM 594 O O . TYR A 1 76 ? -8.135 -9.078 21.677 1.00 94.94 76 TYR A O 1
ATOM 602 N N . VAL A 1 77 ? -9.992 -9.975 20.782 1.00 96.06 77 VAL A N 1
ATOM 603 C CA . VAL A 1 77 ? -9.343 -10.807 19.769 1.00 96.06 77 VAL A CA 1
ATOM 604 C C . VAL A 1 77 ? -10.027 -10.528 18.437 1.00 96.06 77 VAL A C 1
ATOM 606 O O . VAL A 1 77 ? -11.239 -10.336 18.399 1.00 96.06 77 VAL A O 1
ATOM 609 N N . LEU A 1 78 ? -9.264 -10.449 17.348 1.00 96.00 78 LEU A N 1
ATOM 610 C CA . LEU A 1 78 ? -9.849 -10.325 16.013 1.00 96.00 78 LEU A CA 1
ATOM 611 C C . LEU A 1 78 ? -10.467 -11.659 15.595 1.00 96.00 78 LEU A C 1
ATOM 613 O O . LEU A 1 78 ? -9.832 -12.704 15.732 1.00 96.00 78 LEU A O 1
ATOM 617 N N . THR A 1 79 ? -11.665 -11.609 15.022 1.00 96.94 79 THR A N 1
ATOM 618 C CA . THR A 1 79 ? -12.214 -12.757 14.291 1.00 96.94 79 THR A CA 1
ATOM 619 C C . THR A 1 79 ? -11.460 -12.947 12.971 1.00 96.94 79 THR A C 1
ATOM 621 O O . THR A 1 79 ? -10.689 -12.080 12.544 1.00 96.94 79 THR A O 1
ATOM 624 N N . GLU A 1 80 ? -11.708 -14.050 12.260 1.00 92.25 80 GLU A N 1
ATOM 625 C CA . GLU A 1 80 ? -11.175 -14.224 10.901 1.00 92.25 80 GLU A CA 1
ATOM 626 C C . GLU A 1 80 ? -11.648 -13.093 9.968 1.00 92.25 80 GLU A C 1
ATOM 628 O O . GLU A 1 80 ? -10.858 -12.513 9.220 1.00 92.25 80 GLU A O 1
ATOM 633 N N . ALA A 1 81 ? -12.930 -12.723 10.061 1.00 90.19 81 ALA A N 1
ATOM 634 C CA . ALA A 1 81 ? -13.494 -11.595 9.330 1.00 90.19 81 ALA A CA 1
ATOM 635 C C . ALA A 1 81 ? -12.805 -10.277 9.703 1.00 90.19 81 ALA A C 1
ATOM 637 O O . ALA A 1 81 ? -12.403 -9.527 8.810 1.00 90.19 81 ALA A O 1
ATOM 638 N N . GLY A 1 82 ? -12.609 -10.021 11.000 1.00 92.88 82 GLY A N 1
ATOM 639 C CA . GLY A 1 82 ? -11.872 -8.871 11.515 1.00 92.88 82 GLY A CA 1
ATOM 640 C C . GLY A 1 82 ? -10.474 -8.788 10.919 1.00 92.88 82 GLY A C 1
ATOM 641 O O . GLY A 1 82 ? -10.141 -7.790 10.286 1.00 92.88 82 GLY A O 1
ATOM 642 N N . SER A 1 83 ? -9.697 -9.868 11.024 1.00 89.94 83 SER A N 1
ATOM 643 C CA . SER A 1 83 ? -8.324 -9.952 10.517 1.00 89.94 83 SER A CA 1
ATOM 644 C C . SER A 1 83 ? -8.225 -9.651 9.018 1.00 89.94 83 SER A C 1
ATOM 646 O O . SER A 1 83 ? -7.419 -8.812 8.616 1.00 89.94 83 SER A O 1
ATOM 648 N N . ARG A 1 84 ? -9.105 -10.234 8.189 1.00 85.44 84 ARG A N 1
ATOM 649 C CA . ARG A 1 84 ? -9.138 -9.959 6.737 1.00 85.44 84 ARG A CA 1
ATOM 650 C C . ARG A 1 84 ? -9.502 -8.510 6.397 1.00 85.44 84 ARG A C 1
ATOM 652 O O . ARG A 1 84 ? -9.210 -8.051 5.298 1.00 85.44 84 ARG A O 1
ATOM 659 N N . SER A 1 85 ? -10.143 -7.800 7.322 1.00 88.94 85 SER A N 1
ATOM 660 C CA . SER A 1 85 ? -10.712 -6.470 7.079 1.00 88.94 85 SER A CA 1
ATOM 661 C C . SER A 1 85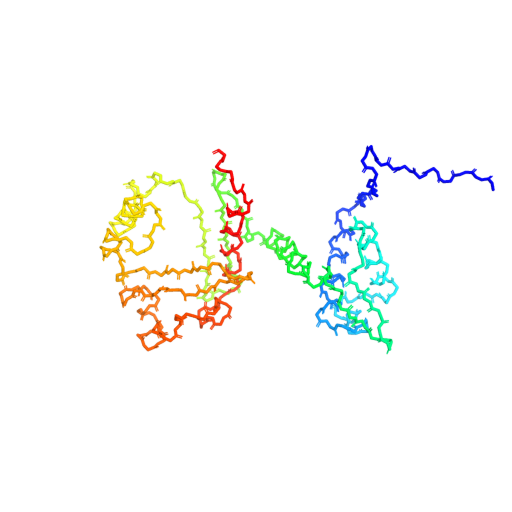 ? -9.837 -5.314 7.517 1.00 88.94 85 SER A C 1
ATOM 663 O O . SER A 1 85 ? -10.047 -4.203 7.038 1.00 88.94 85 SER A O 1
ATOM 665 N N . VAL A 1 86 ? -8.894 -5.551 8.436 1.00 85.88 86 VAL A N 1
ATOM 666 C CA . VAL A 1 86 ? -8.026 -4.495 8.983 1.00 85.88 86 VAL A CA 1
ATOM 667 C C . VAL A 1 86 ? -7.338 -3.739 7.851 1.00 85.88 86 VAL A C 1
ATOM 669 O O . VAL A 1 86 ? -7.485 -2.525 7.755 1.00 85.88 86 VAL A O 1
ATOM 672 N N . ARG A 1 87 ? -6.703 -4.475 6.931 1.00 77.25 87 ARG A N 1
ATOM 673 C CA . ARG A 1 87 ? -5.954 -3.896 5.810 1.00 77.25 87 ARG A CA 1
ATOM 674 C C . ARG A 1 87 ? -6.825 -3.009 4.918 1.00 77.25 87 ARG A C 1
ATOM 676 O O . ARG A 1 87 ? -6.407 -1.930 4.525 1.00 77.25 87 ARG A O 1
ATOM 683 N N . GLU A 1 88 ? -8.047 -3.444 4.611 1.00 79.88 88 GLU A N 1
ATOM 684 C CA . GLU A 1 88 ? -8.980 -2.662 3.788 1.00 79.88 88 GLU A CA 1
ATOM 685 C C . GLU A 1 88 ? -9.407 -1.368 4.491 1.00 79.88 88 GLU A C 1
ATOM 687 O O . GLU A 1 88 ? -9.408 -0.296 3.888 1.00 79.88 88 GLU A O 1
ATOM 692 N N . ALA A 1 89 ? -9.720 -1.446 5.787 1.00 88.50 89 ALA A N 1
ATOM 693 C CA . ALA A 1 89 ? -10.084 -0.274 6.575 1.00 88.50 89 ALA A CA 1
ATOM 694 C C . ALA A 1 89 ? -8.928 0.737 6.678 1.00 88.50 89 ALA A C 1
ATOM 696 O O . ALA A 1 89 ? -9.155 1.939 6.547 1.00 88.50 89 ALA A O 1
ATOM 697 N N . GLU A 1 90 ? -7.694 0.262 6.867 1.00 82.38 90 GLU A N 1
ATOM 698 C CA . GLU A 1 90 ? -6.488 1.099 6.881 1.00 82.38 90 GLU A CA 1
ATOM 699 C C . GLU A 1 90 ? -6.256 1.794 5.534 1.00 82.38 90 GLU A C 1
ATOM 701 O O . GLU A 1 90 ? -5.997 2.997 5.513 1.00 82.38 90 GLU A O 1
ATOM 706 N N . MET A 1 91 ? -6.440 1.090 4.411 1.00 73.44 91 MET A N 1
ATOM 707 C CA . MET A 1 91 ? -6.333 1.687 3.071 1.00 73.44 91 MET A CA 1
ATOM 708 C C . MET A 1 91 ? -7.368 2.800 2.847 1.00 73.44 91 MET A C 1
ATOM 710 O O . MET A 1 91 ? -7.042 3.855 2.300 1.00 73.44 91 MET A O 1
ATOM 714 N N . ILE A 1 92 ? -8.615 2.621 3.301 1.00 84.00 92 ILE A N 1
ATOM 715 C CA . ILE A 1 92 ? -9.653 3.663 3.190 1.00 84.00 92 ILE A CA 1
ATOM 716 C C . ILE A 1 92 ? -9.260 4.920 3.982 1.00 84.00 92 ILE A C 1
ATOM 718 O O . ILE A 1 92 ? -9.408 6.039 3.477 1.00 84.00 92 ILE A O 1
ATOM 722 N N . LEU A 1 93 ? -8.748 4.747 5.205 1.00 83.19 93 LEU A N 1
ATOM 723 C CA . LEU A 1 93 ? -8.277 5.856 6.039 1.00 83.19 93 LEU A CA 1
ATOM 724 C C . LEU A 1 93 ? -7.090 6.572 5.386 1.00 83.19 93 LEU A C 1
ATOM 726 O O . LEU A 1 93 ? -7.167 7.777 5.157 1.00 83.19 93 LEU A O 1
ATOM 730 N N . SER A 1 94 ? -6.064 5.821 4.975 1.00 72.81 94 SER A N 1
ATOM 731 C CA . SER A 1 94 ? -4.875 6.350 4.292 1.00 72.81 94 SER A CA 1
ATOM 732 C C . SER A 1 94 ? -5.239 7.146 3.036 1.00 72.81 94 SER A C 1
ATOM 734 O O . SER A 1 94 ? -4.760 8.260 2.811 1.00 72.81 94 SER A O 1
ATOM 736 N N . ARG A 1 95 ? -6.168 6.628 2.224 1.00 73.06 95 ARG A N 1
ATOM 737 C CA . ARG A 1 95 ? -6.654 7.325 1.028 1.00 73.06 95 ARG A CA 1
ATOM 738 C C . ARG A 1 95 ? -7.376 8.628 1.360 1.00 73.06 95 ARG A C 1
ATOM 740 O O . ARG A 1 95 ? -7.242 9.589 0.601 1.00 73.06 95 ARG A O 1
ATOM 747 N N . THR A 1 96 ? -8.138 8.653 2.448 1.00 79.00 96 THR A N 1
ATOM 748 C CA . THR A 1 96 ? -8.850 9.852 2.904 1.00 79.00 96 THR A CA 1
ATOM 749 C C . THR A 1 96 ? -7.861 10.909 3.389 1.00 79.00 96 THR A C 1
ATOM 751 O O . THR A 1 96 ? -7.935 12.053 2.942 1.00 79.00 96 THR A O 1
ATOM 754 N N . ASP A 1 97 ? -6.884 10.516 4.207 1.00 76.19 97 ASP A N 1
ATOM 755 C CA . ASP A 1 97 ? -5.838 11.409 4.711 1.00 76.19 97 ASP A CA 1
ATOM 756 C C . ASP A 1 97 ? -4.993 11.985 3.564 1.00 76.19 97 ASP A C 1
ATOM 758 O O . ASP A 1 97 ? -4.756 13.192 3.505 1.00 76.19 97 ASP A O 1
ATOM 762 N N . ALA A 1 98 ? -4.613 11.153 2.587 1.00 67.94 98 ALA A N 1
ATOM 763 C CA . ALA A 1 98 ? -3.876 11.593 1.404 1.00 67.94 98 ALA A CA 1
ATOM 764 C C . ALA A 1 98 ? -4.673 12.580 0.535 1.00 67.94 98 ALA A C 1
ATOM 766 O O . ALA A 1 98 ? -4.095 13.500 -0.044 1.00 67.94 98 ALA A O 1
ATOM 767 N N . TRP A 1 99 ? -5.994 12.407 0.434 1.00 71.94 99 TRP A N 1
ATOM 768 C CA . TRP A 1 99 ? -6.851 13.344 -0.289 1.00 71.94 99 TRP A CA 1
ATOM 769 C C . TRP A 1 99 ? -6.969 14.687 0.441 1.00 71.94 99 TRP A C 1
ATOM 771 O O . TRP A 1 99 ? -6.789 15.729 -0.185 1.00 71.94 99 TRP A O 1
ATOM 781 N N . ILE A 1 100 ? -7.191 14.674 1.761 1.00 75.12 100 ILE A N 1
ATOM 782 C CA . ILE A 1 100 ? -7.251 15.894 2.587 1.00 75.12 100 ILE A CA 1
ATOM 783 C C . ILE A 1 100 ? -5.923 16.660 2.529 1.00 75.12 100 ILE A C 1
ATOM 785 O O . ILE A 1 100 ? -5.922 17.885 2.435 1.00 75.12 100 ILE A O 1
ATOM 789 N N . ALA A 1 101 ? -4.796 15.946 2.541 1.00 69.19 101 ALA A N 1
ATOM 790 C CA . ALA A 1 101 ? -3.463 16.534 2.452 1.00 69.19 101 ALA A CA 1
ATOM 791 C C . ALA A 1 101 ? -3.106 17.076 1.053 1.00 69.19 101 ALA A C 1
ATOM 793 O O . ALA A 1 101 ? -2.035 17.650 0.880 1.00 69.19 101 ALA A O 1
ATOM 794 N N . GLY A 1 102 ? -3.961 16.888 0.039 1.00 68.50 102 GLY A N 1
ATOM 795 C CA . GLY A 1 102 ? -3.661 17.284 -1.341 1.00 68.50 102 GLY A CA 1
ATOM 796 C C . GLY A 1 102 ? -2.568 16.436 -2.003 1.00 68.50 102 GLY A C 1
ATOM 797 O O . GLY A 1 102 ? -2.072 16.791 -3.069 1.00 68.50 102 GLY A O 1
ATOM 798 N N . HIS A 1 103 ? -2.210 15.297 -1.405 1.00 67.94 103 HIS A N 1
ATOM 799 C CA . HIS A 1 103 ? -1.203 14.377 -1.934 1.00 67.94 103 HIS A CA 1
ATOM 800 C C . HIS A 1 103 ? -1.708 13.571 -3.138 1.00 67.94 103 HIS A C 1
ATOM 802 O O . HIS A 1 103 ? -0.915 12.917 -3.811 1.00 67.94 103 HIS A O 1
ATOM 808 N N . LYS A 1 104 ? -3.017 13.577 -3.420 1.00 68.75 104 LYS A N 1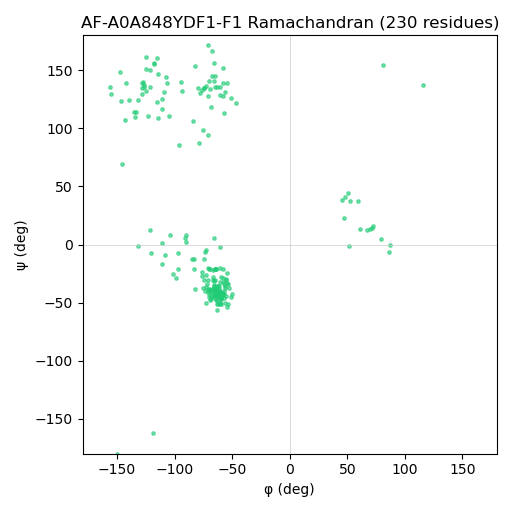
ATOM 809 C CA . LYS A 1 104 ? -3.631 12.892 -4.567 1.00 68.75 104 LYS A CA 1
ATOM 810 C C . LYS A 1 104 ? -4.505 13.859 -5.359 1.00 68.75 104 LYS A C 1
ATOM 812 O O . LYS A 1 104 ? -5.396 14.492 -4.802 1.00 68.75 104 LYS A O 1
ATOM 817 N N . ASP A 1 105 ? -4.297 13.904 -6.667 1.00 71.19 105 ASP A N 1
ATOM 818 C CA . ASP A 1 105 ? -5.101 14.688 -7.608 1.00 71.19 105 ASP A CA 1
ATOM 819 C C . ASP A 1 105 ? -5.115 13.996 -8.985 1.00 71.19 105 ASP A C 1
ATOM 821 O O . ASP A 1 105 ? -4.524 12.929 -9.157 1.00 71.19 105 ASP A O 1
ATOM 825 N N . HIS A 1 106 ? -5.798 14.567 -9.973 1.00 72.25 106 HIS A N 1
ATOM 826 C CA . HIS A 1 106 ? -5.796 14.088 -11.348 1.00 72.25 106 HIS A CA 1
ATOM 827 C C . HIS A 1 106 ? -5.293 15.166 -12.304 1.00 72.25 106 HIS A C 1
ATOM 829 O O . HIS A 1 106 ? -5.736 16.309 -12.275 1.00 72.25 106 HIS A O 1
ATOM 835 N N . VAL A 1 107 ? -4.422 14.774 -13.233 1.00 75.12 107 VAL A N 1
ATOM 836 C CA . VAL A 1 107 ? -4.010 15.622 -14.357 1.00 75.12 107 VAL A CA 1
ATOM 837 C C . VAL A 1 107 ? -4.595 15.021 -15.624 1.00 75.12 107 VAL A C 1
ATOM 839 O O . VAL A 1 107 ? -4.279 13.889 -15.976 1.00 75.12 107 VAL A O 1
ATOM 842 N N . ALA A 1 108 ? -5.486 15.761 -16.292 1.00 74.56 108 ALA A N 1
ATOM 843 C CA . ALA A 1 108 ? -6.211 15.280 -17.474 1.00 74.56 108 ALA A CA 1
ATOM 844 C C . ALA A 1 108 ? -6.926 13.924 -17.251 1.00 74.56 108 ALA A C 1
ATOM 846 O O . ALA A 1 108 ? -6.956 13.072 -18.134 1.00 74.56 108 ALA A O 1
ATOM 847 N N . GLY A 1 109 ? -7.486 13.715 -16.052 1.00 72.50 109 GLY A N 1
ATOM 848 C CA . GLY A 1 109 ? -8.197 12.483 -15.687 1.00 72.50 109 GLY A CA 1
ATOM 849 C C . GLY A 1 109 ? -7.301 11.299 -15.305 1.00 72.50 109 GLY A C 1
ATOM 850 O O . GLY A 1 109 ? -7.821 10.220 -15.038 1.00 72.50 109 GLY A O 1
ATOM 851 N N . LEU A 1 110 ? -5.980 11.486 -15.243 1.00 76.88 110 LEU A N 1
ATOM 852 C CA . LEU A 1 110 ? -5.010 10.458 -14.864 1.00 76.88 110 LEU A CA 1
ATOM 853 C C . LEU A 1 110 ? -4.465 10.717 -13.462 1.00 76.88 110 LEU A C 1
ATOM 855 O O . LEU A 1 110 ? -4.199 11.866 -13.104 1.00 76.88 110 LEU A O 1
ATOM 859 N N . ALA A 1 111 ? -4.309 9.653 -12.674 1.00 75.12 111 ALA A N 1
ATOM 860 C CA . ALA A 1 111 ? -3.933 9.772 -11.271 1.00 75.12 111 ALA A CA 1
ATOM 861 C C . ALA A 1 111 ? -2.540 10.396 -11.109 1.00 75.12 111 ALA A C 1
ATOM 863 O O . ALA A 1 111 ? -1.586 10.005 -11.785 1.00 75.12 111 ALA A O 1
ATOM 864 N N . ARG A 1 112 ? -2.421 11.337 -10.175 1.00 78.38 112 ARG A N 1
ATOM 865 C CA . ARG A 1 112 ? -1.166 11.934 -9.724 1.00 78.38 112 ARG A CA 1
ATOM 866 C C . ARG A 1 112 ? -1.075 11.827 -8.208 1.00 78.38 112 ARG A C 1
ATOM 868 O O . ARG A 1 112 ? -2.048 12.087 -7.503 1.00 78.38 112 ARG A O 1
ATOM 875 N N . VAL A 1 113 ? 0.107 11.468 -7.728 1.00 73.62 113 VAL A N 1
ATOM 876 C CA . VAL A 1 113 ? 0.444 11.357 -6.315 1.00 73.62 113 VAL A CA 1
ATOM 877 C C . VAL A 1 113 ? 1.689 12.194 -6.029 1.00 73.62 113 VAL A C 1
ATOM 879 O O . VAL A 1 113 ? 2.648 12.164 -6.800 1.00 73.62 113 VAL A O 1
ATOM 882 N N . MET A 1 114 ? 1.656 12.951 -4.937 1.00 72.81 114 MET A N 1
ATOM 883 C CA . MET A 1 114 ? 2.677 13.909 -4.537 1.00 72.81 114 MET A CA 1
ATOM 884 C C . MET A 1 114 ? 2.889 13.838 -3.025 1.00 72.81 114 MET A C 1
ATOM 886 O O . MET A 1 114 ? 1.939 14.022 -2.273 1.00 72.81 114 MET A O 1
ATOM 890 N N . PHE A 1 115 ? 4.119 13.600 -2.577 1.00 69.25 115 PHE A N 1
ATOM 891 C CA . PHE A 1 115 ? 4.494 13.653 -1.163 1.00 69.25 115 PHE A CA 1
ATOM 892 C C . PHE A 1 115 ? 5.635 14.642 -0.980 1.00 69.25 115 PHE A C 1
ATOM 894 O O . PHE A 1 115 ? 6.756 14.382 -1.405 1.00 69.25 115 PHE A O 1
ATOM 901 N N . GLU A 1 116 ? 5.343 15.763 -0.327 1.00 68.38 116 GLU A N 1
ATOM 902 C CA . GLU A 1 116 ? 6.313 16.836 -0.052 1.00 68.38 116 GLU A CA 1
ATOM 903 C C . GLU A 1 116 ? 6.650 16.950 1.445 1.00 68.38 116 GLU A C 1
ATOM 905 O O . GLU A 1 116 ? 7.428 17.810 1.846 1.00 68.38 116 GLU A O 1
ATOM 910 N N . GLN A 1 117 ? 6.074 16.081 2.287 1.00 57.03 117 GLN A N 1
ATOM 911 C CA . GLN A 1 117 ? 6.295 16.096 3.739 1.00 57.03 117 GLN A CA 1
ATOM 912 C C . GLN A 1 117 ? 7.732 15.731 4.139 1.00 57.03 117 GLN A C 1
ATOM 914 O O . GLN A 1 117 ? 8.206 16.204 5.169 1.00 57.03 117 GLN A O 1
ATOM 919 N N . ASP A 1 118 ? 8.431 14.937 3.326 1.00 54.50 118 ASP A N 1
ATOM 920 C CA . ASP A 1 118 ? 9.878 14.749 3.434 1.00 54.50 118 ASP A CA 1
ATOM 921 C C . ASP A 1 118 ? 10.564 15.706 2.449 1.00 54.50 118 ASP A C 1
ATOM 923 O O . ASP A 1 118 ? 10.821 15.364 1.294 1.00 54.50 118 ASP A O 1
ATOM 927 N N . LEU A 1 119 ? 10.791 16.950 2.887 1.00 53.72 119 LEU A N 1
ATOM 928 C CA . LEU A 1 119 ? 11.370 18.021 2.061 1.00 53.72 119 LEU A CA 1
ATOM 929 C C . LEU A 1 119 ? 12.751 17.655 1.487 1.00 53.72 119 LEU A C 1
ATOM 931 O O . LEU A 1 119 ? 13.169 18.249 0.494 1.00 53.72 119 LEU A O 1
ATOM 935 N N . GLU A 1 120 ? 13.459 16.689 2.081 1.00 60.22 120 GLU A N 1
ATOM 936 C CA . GLU A 1 120 ? 14.736 16.201 1.555 1.00 60.22 120 GLU A CA 1
ATOM 937 C C . GLU A 1 120 ? 14.555 15.271 0.345 1.00 60.22 120 GLU A C 1
ATOM 939 O O . GLU A 1 120 ? 15.477 15.123 -0.462 1.00 60.22 120 GLU A O 1
ATOM 944 N N . ARG A 1 121 ? 13.381 14.639 0.199 1.00 63.69 121 ARG A N 1
ATOM 945 C CA . ARG A 1 121 ? 13.078 13.648 -0.845 1.00 63.69 121 ARG A CA 1
ATOM 946 C C . ARG A 1 121 ? 11.614 13.737 -1.286 1.00 63.69 121 ARG A C 1
ATOM 948 O O . ARG A 1 121 ? 10.840 12.809 -1.037 1.00 63.69 121 ARG A O 1
ATOM 955 N N . PRO A 1 122 ? 11.219 14.821 -1.972 1.00 67.62 122 PRO A N 1
ATOM 956 C CA . PRO A 1 122 ? 9.859 14.922 -2.461 1.00 67.62 122 PRO A CA 1
ATOM 957 C C . PRO A 1 122 ? 9.604 13.830 -3.508 1.00 67.62 122 PRO A C 1
ATOM 959 O O . PRO A 1 122 ? 10.431 13.574 -4.390 1.00 67.62 122 PRO A O 1
ATOM 962 N N . PHE A 1 123 ? 8.455 13.171 -3.403 1.00 72.25 123 PHE A N 1
ATOM 963 C CA . PHE A 1 123 ? 8.052 12.103 -4.309 1.00 72.25 123 PHE A CA 1
ATOM 964 C C . PHE A 1 123 ? 6.908 12.566 -5.201 1.00 72.25 123 PHE A C 1
ATOM 966 O O . PHE A 1 123 ? 5.889 13.052 -4.713 1.00 72.25 123 PHE A O 1
ATOM 973 N N . TYR A 1 124 ? 7.043 12.331 -6.504 1.00 76.94 124 TYR A N 1
ATOM 974 C CA . TYR A 1 124 ? 6.006 12.609 -7.489 1.00 76.94 124 TYR A CA 1
ATOM 975 C C . TYR A 1 124 ? 5.827 11.390 -8.391 1.00 76.94 124 TYR A C 1
ATOM 977 O O . TYR A 1 124 ? 6.774 10.939 -9.035 1.00 76.94 124 TYR A O 1
ATOM 985 N N . ALA A 1 125 ? 4.602 10.882 -8.477 1.00 78.50 125 ALA A N 1
ATOM 986 C CA . ALA A 1 125 ? 4.218 9.851 -9.431 1.00 78.50 125 ALA A CA 1
ATOM 987 C C . ALA A 1 125 ? 2.972 10.293 -10.192 1.00 78.50 125 ALA A C 1
ATOM 989 O O . ALA A 1 125 ? 2.035 10.837 -9.613 1.00 78.50 125 ALA A O 1
ATOM 990 N N . GLN A 1 126 ? 2.938 10.045 -11.496 1.00 80.94 126 GLN A N 1
ATOM 991 C CA . GLN A 1 126 ? 1.801 10.395 -12.333 1.00 80.94 126 GLN A CA 1
ATOM 992 C C . GLN A 1 126 ? 1.564 9.315 -13.389 1.00 80.94 126 GLN A C 1
ATOM 994 O O . GLN A 1 126 ? 2.495 8.793 -14.000 1.00 80.94 126 GLN A O 1
ATOM 999 N N . GLN A 1 127 ? 0.294 8.995 -13.619 1.00 81.75 127 GLN A N 1
ATOM 1000 C CA . GLN A 1 127 ? -0.132 8.214 -14.768 1.00 81.75 127 GLN A CA 1
ATOM 1001 C C . GLN A 1 127 ? -0.082 9.074 -16.033 1.00 81.75 127 GLN A C 1
ATOM 1003 O O . GLN A 1 127 ? -0.569 10.205 -16.068 1.00 81.75 127 GLN A O 1
ATOM 1008 N N . HIS A 1 128 ? 0.473 8.507 -17.099 1.00 82.12 128 HIS A N 1
ATOM 1009 C CA . HIS A 1 128 ? 0.542 9.142 -18.409 1.00 82.12 128 HIS A CA 1
ATOM 1010 C C . HIS A 1 128 ? -0.165 8.278 -19.456 1.00 82.12 128 HIS A C 1
ATOM 1012 O O . HIS A 1 128 ? -0.173 7.050 -19.330 1.00 82.12 128 HIS A O 1
ATOM 1018 N N . PRO A 1 129 ? -0.732 8.886 -20.513 1.00 85.94 129 PRO A N 1
ATOM 1019 C CA . PRO A 1 129 ? -1.199 8.136 -21.668 1.00 85.94 129 PRO A CA 1
ATOM 1020 C C . PRO A 1 129 ? -0.078 7.257 -22.241 1.00 85.94 129 PRO A C 1
ATOM 1022 O O . PRO A 1 129 ? 1.064 7.694 -22.374 1.00 85.94 129 PRO A O 1
ATOM 1025 N N . VAL A 1 130 ? -0.396 6.024 -22.644 1.00 87.31 130 VAL A N 1
ATOM 1026 C CA . VAL A 1 130 ? 0.614 5.087 -23.180 1.00 87.31 130 VAL A CA 1
ATOM 1027 C C . VAL A 1 130 ? 1.330 5.665 -24.409 1.00 87.31 130 VAL A C 1
ATOM 1029 O O . VAL A 1 130 ? 2.525 5.440 -24.596 1.00 87.31 130 VAL A O 1
ATOM 1032 N N . ASN A 1 131 ? 0.645 6.474 -25.226 1.00 90.38 131 ASN A N 1
ATOM 1033 C CA . ASN A 1 131 ? 1.248 7.118 -26.398 1.00 90.38 131 ASN A CA 1
ATOM 1034 C C . ASN A 1 131 ? 2.367 8.123 -26.046 1.00 90.38 131 ASN A C 1
ATOM 1036 O O . ASN A 1 131 ? 3.228 8.379 -26.890 1.00 90.38 131 ASN A O 1
ATOM 1040 N N . THR A 1 132 ? 2.415 8.642 -24.813 1.00 90.19 132 THR A N 1
ATOM 1041 C CA . THR A 1 132 ? 3.487 9.524 -24.330 1.00 90.19 132 THR A CA 1
ATOM 1042 C C . THR A 1 132 ? 4.847 8.825 -24.383 1.00 90.19 132 THR A C 1
ATOM 1044 O O . THR A 1 132 ? 5.850 9.465 -24.705 1.00 90.19 132 THR A O 1
ATOM 1047 N N . ILE A 1 133 ? 4.887 7.499 -24.183 1.00 92.56 133 ILE A N 1
ATOM 1048 C CA . ILE A 1 133 ? 6.113 6.697 -24.314 1.00 92.56 133 ILE A CA 1
ATOM 1049 C C . ILE A 1 133 ? 6.717 6.864 -25.711 1.00 92.56 133 ILE A C 1
ATOM 1051 O O . ILE A 1 133 ? 7.929 7.018 -25.840 1.00 92.56 133 ILE A O 1
ATOM 1055 N N . TRP A 1 134 ? 5.897 6.902 -26.762 1.00 92.75 134 TRP A N 1
ATOM 1056 C CA . TRP A 1 134 ? 6.387 7.027 -28.136 1.00 92.75 134 TRP A CA 1
ATOM 1057 C C . TRP A 1 134 ? 6.846 8.442 -28.477 1.00 92.75 134 TRP A C 1
ATOM 1059 O O . TRP A 1 134 ? 7.868 8.604 -29.148 1.00 92.75 134 TRP A O 1
ATOM 1069 N N . GLN A 1 135 ? 6.145 9.452 -27.966 1.00 91.00 135 GLN A N 1
ATOM 1070 C CA . GLN A 1 135 ? 6.428 10.858 -28.251 1.00 91.00 135 GLN A CA 1
ATOM 1071 C C . GLN A 1 135 ? 7.695 11.350 -27.545 1.00 91.00 135 GLN A C 1
ATOM 1073 O O . GLN A 1 135 ? 8.576 11.912 -28.189 1.00 91.00 135 GLN A O 1
ATOM 1078 N N . VAL A 1 136 ? 7.802 11.111 -26.235 1.00 91.69 136 VAL A N 1
ATOM 1079 C CA . VAL A 1 136 ? 8.840 11.721 -25.380 1.00 91.69 136 VAL A CA 1
ATOM 1080 C C . VAL A 1 136 ? 9.562 10.719 -24.474 1.00 91.69 136 VAL A C 1
ATOM 1082 O O . VAL A 1 136 ? 10.477 11.094 -23.748 1.00 91.69 136 VAL A O 1
ATOM 1085 N N . GLY A 1 137 ? 9.182 9.438 -24.510 1.00 88.81 137 GLY A N 1
ATOM 1086 C CA . GLY A 1 137 ? 9.782 8.415 -23.658 1.00 88.81 137 GLY A CA 1
ATOM 1087 C C . GLY A 1 137 ? 11.255 8.124 -23.994 1.00 88.81 137 GLY A C 1
ATOM 1088 O O . GLY A 1 137 ? 11.631 8.111 -25.176 1.00 88.81 137 GLY A O 1
ATOM 1089 N N . PRO A 1 138 ? 12.091 7.817 -22.984 1.00 91.75 138 PRO A N 1
ATOM 1090 C CA . PRO A 1 138 ? 13.455 7.346 -23.202 1.00 91.75 138 PRO A CA 1
ATOM 1091 C C . PRO A 1 138 ? 13.501 6.059 -24.049 1.00 91.75 138 PRO A C 1
ATOM 1093 O O . PRO A 1 138 ? 12.574 5.244 -23.963 1.00 91.75 138 PRO A O 1
ATOM 1096 N N . PRO A 1 139 ? 14.588 5.806 -24.807 1.00 93.81 139 PRO A N 1
ATOM 1097 C CA . PRO A 1 139 ? 14.730 4.596 -25.625 1.00 93.81 139 PRO A CA 1
ATOM 1098 C C . PRO A 1 139 ? 14.511 3.291 -24.850 1.00 93.81 139 PRO A C 1
ATOM 1100 O O . PRO A 1 139 ? 13.885 2.368 -25.367 1.00 93.81 139 PRO A O 1
ATOM 1103 N N . LEU A 1 140 ? 14.962 3.233 -23.592 1.00 92.25 140 LEU A N 1
ATOM 1104 C CA . LEU A 1 140 ? 14.789 2.061 -22.736 1.00 92.25 140 LEU A CA 1
ATOM 1105 C C . LEU A 1 140 ? 13.312 1.769 -22.439 1.00 92.25 140 LEU A C 1
ATOM 1107 O O . LEU A 1 140 ? 12.889 0.627 -22.569 1.00 92.25 140 LEU A O 1
ATOM 1111 N N . ILE A 1 141 ? 12.508 2.785 -22.109 1.00 92.12 141 ILE A N 1
ATOM 1112 C CA . ILE A 1 141 ? 11.071 2.613 -21.824 1.00 92.12 141 ILE A CA 1
ATOM 1113 C C . ILE A 1 141 ? 10.311 2.210 -23.091 1.00 92.12 141 ILE A C 1
ATOM 1115 O O . ILE A 1 141 ? 9.459 1.324 -23.052 1.00 92.12 141 ILE A O 1
ATOM 1119 N N . LYS A 1 142 ? 10.668 2.810 -24.233 1.00 94.69 142 LYS A N 1
ATOM 1120 C CA . LYS A 1 142 ? 10.140 2.427 -25.548 1.00 94.69 142 LYS A CA 1
ATOM 1121 C C . LYS A 1 142 ? 10.397 0.947 -25.834 1.00 94.69 142 LYS A C 1
ATOM 1123 O O . LYS A 1 142 ? 9.469 0.211 -26.169 1.00 94.69 142 LYS A O 1
ATOM 1128 N N . ARG A 1 143 ? 11.646 0.503 -25.659 1.00 94.75 143 ARG A N 1
ATOM 1129 C CA . ARG A 1 143 ? 12.029 -0.897 -25.858 1.00 94.75 143 ARG A CA 1
ATOM 1130 C C . ARG A 1 143 ? 11.337 -1.816 -24.856 1.00 94.75 143 ARG A C 1
ATOM 1132 O O . ARG A 1 143 ? 10.856 -2.867 -25.263 1.00 94.75 143 ARG A O 1
ATOM 1139 N N . ALA A 1 144 ? 11.242 -1.407 -23.592 1.00 93.31 144 ALA A N 1
ATOM 1140 C CA . ALA A 1 144 ? 10.599 -2.178 -22.537 1.00 93.31 144 ALA A CA 1
ATOM 1141 C C . ALA A 1 144 ? 9.131 -2.467 -22.843 1.00 93.31 144 ALA A C 1
ATOM 1143 O O . ALA A 1 144 ? 8.712 -3.616 -22.758 1.00 93.31 144 ALA A O 1
ATOM 1144 N N . LEU A 1 145 ? 8.368 -1.464 -23.287 1.00 93.38 145 LEU A N 1
ATOM 1145 C CA . LEU A 1 145 ? 6.974 -1.678 -23.667 1.00 93.38 145 LEU A CA 1
ATOM 1146 C C . LEU A 1 145 ? 6.844 -2.609 -24.886 1.00 93.38 145 LEU A C 1
ATOM 1148 O O . LEU A 1 145 ? 5.974 -3.474 -24.895 1.00 93.38 145 LEU A O 1
ATOM 1152 N N . GLN A 1 146 ? 7.714 -2.475 -25.892 1.00 94.62 146 GLN A N 1
ATOM 1153 C CA . GLN A 1 146 ? 7.700 -3.363 -27.064 1.00 94.62 146 GLN A CA 1
ATOM 1154 C C . GLN A 1 146 ? 7.923 -4.826 -26.675 1.00 94.62 146 GLN A C 1
ATOM 1156 O O . GLN A 1 146 ? 7.126 -5.682 -27.051 1.00 94.62 146 GLN A O 1
ATOM 1161 N N . VAL A 1 147 ? 8.979 -5.108 -25.905 1.00 95.94 147 VAL A N 1
ATOM 1162 C CA . VAL A 1 147 ? 9.300 -6.489 -25.516 1.00 95.94 147 VAL A CA 1
ATOM 1163 C C . VAL A 1 147 ? 8.298 -7.049 -24.517 1.00 95.94 147 VAL A C 1
ATOM 1165 O O . VAL A 1 147 ? 8.028 -8.241 -24.555 1.00 95.94 147 VAL A O 1
ATOM 1168 N N . TRP A 1 148 ? 7.698 -6.206 -23.671 1.00 92.94 148 TRP A N 1
ATOM 1169 C CA . TRP A 1 148 ? 6.628 -6.616 -22.763 1.00 92.94 148 TRP A CA 1
ATOM 1170 C C . TRP A 1 148 ? 5.390 -7.109 -23.519 1.00 92.94 148 TRP A C 1
ATOM 1172 O O . TRP A 1 148 ? 4.808 -8.136 -23.166 1.00 92.94 148 TRP A O 1
ATOM 1182 N N . VAL A 1 149 ? 5.010 -6.395 -24.583 1.00 94.06 149 VAL A N 1
ATOM 1183 C CA . VAL A 1 149 ? 3.904 -6.785 -25.467 1.00 94.06 149 VAL A CA 1
ATOM 1184 C C . VAL A 1 149 ? 4.262 -8.035 -26.271 1.00 94.06 149 VAL A C 1
ATOM 1186 O O . VAL A 1 149 ? 3.458 -8.960 -26.330 1.00 94.06 149 VAL A O 1
ATOM 1189 N N . GLU A 1 150 ? 5.469 -8.100 -26.840 1.00 96.31 150 GLU A N 1
ATOM 1190 C CA . GLU A 1 150 ? 5.973 -9.280 -27.564 1.00 96.31 150 GLU A CA 1
ATOM 1191 C C . GLU A 1 150 ? 5.978 -10.532 -26.677 1.00 96.31 150 GLU A C 1
ATOM 1193 O O . GLU A 1 150 ? 5.551 -11.604 -27.097 1.00 96.31 150 GLU A O 1
ATOM 1198 N N . ALA A 1 151 ? 6.392 -10.374 -25.421 1.00 95.19 151 ALA A N 1
ATOM 1199 C CA . ALA A 1 151 ? 6.396 -11.418 -24.410 1.00 95.19 151 ALA A CA 1
ATOM 1200 C C . ALA A 1 151 ? 5.002 -11.772 -23.876 1.00 95.19 151 ALA A C 1
ATOM 1202 O O . ALA A 1 151 ? 4.888 -12.696 -23.076 1.00 95.19 151 ALA A O 1
ATOM 1203 N N . GLN A 1 152 ? 3.948 -11.038 -24.250 1.00 93.62 152 GLN A N 1
ATOM 1204 C CA . GLN A 1 152 ? 2.600 -11.198 -23.694 1.00 93.62 152 GLN A CA 1
ATOM 1205 C C . GLN A 1 152 ? 2.604 -11.182 -22.155 1.00 93.62 152 GLN A C 1
ATOM 1207 O O . GLN A 1 152 ? 1.983 -12.025 -21.509 1.00 93.62 152 GLN A O 1
ATOM 1212 N N . ALA A 1 153 ? 3.357 -10.245 -21.568 1.00 87.12 153 ALA A N 1
ATOM 1213 C CA . ALA A 1 153 ? 3.575 -10.134 -20.123 1.00 87.12 153 ALA A CA 1
ATOM 1214 C C . ALA A 1 153 ? 4.260 -11.350 -19.450 1.00 87.12 153 ALA A C 1
ATOM 1216 O O . ALA A 1 153 ? 4.292 -11.444 -18.221 1.00 87.12 153 ALA A O 1
ATOM 1217 N N . GLN A 1 154 ? 4.850 -12.275 -20.216 1.00 90.50 154 GLN A N 1
ATOM 1218 C CA . GLN A 1 154 ? 5.626 -13.391 -19.673 1.00 90.50 154 GLN A CA 1
ATOM 1219 C C . GLN A 1 154 ? 7.068 -12.953 -19.388 1.00 90.50 154 GLN A C 1
ATOM 1221 O O . GLN A 1 154 ? 7.887 -12.801 -20.290 1.00 90.50 154 GLN A O 1
ATOM 1226 N N . ILE A 1 155 ? 7.397 -12.791 -18.107 1.00 86.94 155 ILE A N 1
ATOM 1227 C CA . ILE A 1 155 ? 8.708 -12.301 -17.643 1.00 86.94 155 ILE A CA 1
ATOM 1228 C C . ILE A 1 155 ? 9.884 -13.203 -18.086 1.00 86.94 155 ILE A C 1
ATOM 1230 O O . ILE A 1 155 ? 10.996 -12.713 -18.282 1.00 86.94 155 ILE A O 1
ATOM 1234 N N . GLU A 1 156 ? 9.641 -14.502 -18.279 1.00 90.81 156 GLU A N 1
ATOM 1235 C CA . GLU A 1 156 ? 10.655 -15.477 -18.719 1.00 90.81 156 GLU A CA 1
ATOM 1236 C C . GLU A 1 156 ? 10.751 -15.632 -20.247 1.00 90.81 156 GLU A C 1
ATOM 1238 O O . GLU A 1 156 ? 11.523 -16.449 -20.749 1.00 90.81 156 GLU A O 1
ATOM 1243 N N . HIS A 1 157 ? 9.975 -14.866 -21.017 1.00 95.25 157 HIS A N 1
ATOM 1244 C CA . HIS A 1 157 ? 10.028 -14.934 -22.474 1.00 95.25 157 HIS A CA 1
ATOM 1245 C C . HIS A 1 157 ? 11.389 -14.437 -23.003 1.00 95.25 157 HIS A C 1
ATOM 1247 O O . HIS A 1 157 ? 11.875 -13.405 -22.533 1.00 95.25 157 HIS A O 1
ATOM 1253 N N . PRO A 1 158 ? 11.988 -15.066 -24.036 1.00 96.38 158 PRO A N 1
ATOM 1254 C CA . PRO A 1 158 ? 13.296 -14.660 -24.563 1.00 96.38 158 PRO A CA 1
ATOM 1255 C C . PRO A 1 158 ? 13.397 -13.181 -24.964 1.00 96.38 158 PRO A C 1
ATOM 1257 O O . PRO A 1 158 ? 14.440 -12.563 -24.766 1.00 96.38 158 PRO A O 1
ATOM 1260 N N . ALA A 1 159 ? 12.310 -12.574 -25.456 1.00 95.62 159 ALA A N 1
ATOM 1261 C CA . ALA A 1 159 ? 12.278 -11.144 -25.796 1.00 95.62 159 ALA A CA 1
ATOM 1262 C C . ALA A 1 159 ? 12.610 -10.223 -24.603 1.00 95.62 159 ALA A C 1
ATOM 1264 O O . ALA A 1 159 ? 13.171 -9.141 -24.792 1.00 95.62 159 ALA A O 1
ATOM 1265 N N . MET A 1 160 ? 12.317 -10.662 -23.372 1.00 94.69 160 MET A N 1
ATOM 1266 C CA . MET A 1 160 ? 12.587 -9.904 -22.147 1.00 94.69 160 MET A CA 1
ATOM 1267 C C . MET A 1 160 ? 14.083 -9.780 -21.845 1.00 94.69 160 MET A C 1
ATOM 1269 O O . MET A 1 160 ? 14.474 -8.826 -21.175 1.00 94.69 160 MET A O 1
ATOM 1273 N N . GLN A 1 161 ? 14.937 -10.658 -22.391 1.00 93.31 161 GLN A N 1
ATOM 1274 C CA . GLN A 1 161 ? 16.395 -10.600 -22.198 1.00 93.31 161 GLN A CA 1
ATOM 1275 C C . GLN A 1 161 ? 16.983 -9.239 -22.593 1.00 93.31 161 GLN A C 1
ATOM 1277 O O . GLN A 1 161 ? 17.946 -8.779 -21.988 1.00 93.31 161 GLN A O 1
ATOM 1282 N N . ALA A 1 162 ? 16.374 -8.557 -23.570 1.00 92.94 162 ALA A N 1
ATOM 1283 C CA . ALA A 1 162 ? 16.813 -7.240 -24.025 1.00 92.94 162 ALA A CA 1
ATOM 1284 C C . ALA A 1 162 ? 16.671 -6.135 -22.961 1.00 92.94 162 ALA A C 1
ATOM 1286 O O . ALA A 1 162 ? 17.314 -5.094 -23.084 1.00 92.94 162 ALA A O 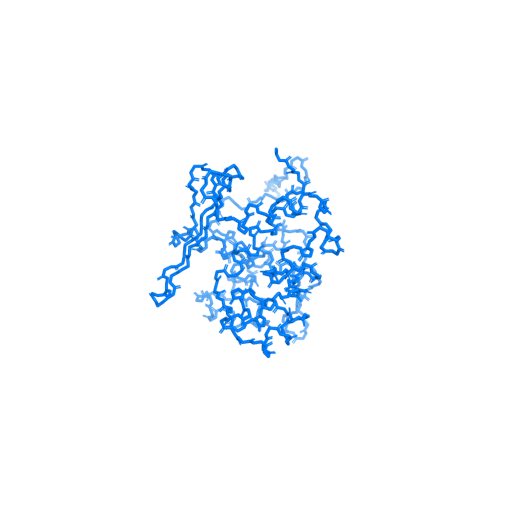1
ATOM 1287 N N . ILE A 1 163 ? 15.818 -6.331 -21.951 1.00 94.38 163 ILE A N 1
ATOM 1288 C CA . ILE A 1 163 ? 15.607 -5.371 -20.857 1.00 94.38 163 ILE A CA 1
ATOM 1289 C C . ILE A 1 163 ? 15.910 -5.945 -19.476 1.00 94.38 163 ILE A C 1
ATOM 1291 O O . ILE A 1 163 ? 15.919 -5.193 -18.505 1.00 94.38 163 ILE A O 1
ATOM 1295 N N . ASP A 1 164 ? 16.168 -7.248 -19.385 1.00 92.44 164 ASP A N 1
ATOM 1296 C CA . ASP A 1 164 ? 16.424 -7.963 -18.138 1.00 92.44 164 ASP A CA 1
ATOM 1297 C C . ASP A 1 164 ? 17.484 -7.289 -17.244 1.00 92.44 164 ASP A C 1
ATOM 1299 O O . ASP A 1 164 ? 17.203 -7.095 -16.059 1.00 92.44 164 ASP A O 1
ATOM 1303 N N . PRO A 1 165 ? 18.620 -6.774 -17.774 1.00 94.19 165 PRO A N 1
ATOM 1304 C CA . PRO A 1 165 ? 19.611 -6.076 -16.955 1.00 94.19 165 PRO A CA 1
ATOM 1305 C C . PRO A 1 165 ? 19.084 -4.819 -16.254 1.00 94.19 165 PRO A C 1
ATOM 1307 O O . PRO A 1 165 ? 19.684 -4.378 -15.279 1.00 94.19 165 PRO A O 1
ATOM 1310 N N . TYR A 1 166 ? 17.980 -4.237 -16.719 1.00 93.56 166 TYR A N 1
ATOM 1311 C CA . TYR A 1 166 ? 17.402 -3.001 -16.186 1.00 93.56 166 TYR A CA 1
ATOM 1312 C C . TYR A 1 166 ? 16.104 -3.231 -15.403 1.00 93.56 166 TYR A C 1
ATOM 1314 O O . TYR A 1 166 ? 15.593 -2.299 -14.780 1.00 93.56 166 TYR A O 1
ATOM 1322 N N . LEU A 1 167 ? 15.549 -4.444 -15.448 1.00 90.88 167 LEU A N 1
ATOM 1323 C CA . LEU A 1 167 ? 14.216 -4.746 -14.942 1.00 90.88 167 LEU A CA 1
ATOM 1324 C C . LEU A 1 167 ? 14.211 -4.878 -13.416 1.00 90.88 167 LEU A C 1
ATOM 1326 O O . LEU A 1 167 ? 14.985 -5.639 -12.844 1.00 90.88 167 LEU A O 1
ATOM 1330 N N . VAL A 1 168 ? 13.278 -4.194 -12.761 1.00 90.56 168 VAL A N 1
ATOM 1331 C CA . VAL A 1 168 ? 12.887 -4.483 -11.378 1.00 90.56 168 VAL A CA 1
ATOM 1332 C C . VAL A 1 168 ? 11.442 -4.946 -11.418 1.00 90.56 168 VAL A C 1
ATOM 1334 O O . VAL A 1 168 ? 10.588 -4.237 -11.949 1.00 90.56 168 VAL A O 1
ATOM 1337 N N . ALA A 1 169 ? 11.172 -6.143 -10.909 1.00 89.38 169 ALA A N 1
ATOM 1338 C CA . ALA A 1 169 ? 9.836 -6.718 -10.937 1.00 89.38 169 ALA A CA 1
ATOM 1339 C C . ALA A 1 169 ? 9.415 -7.188 -9.549 1.00 89.38 169 ALA A C 1
ATOM 1341 O O . ALA A 1 169 ? 10.154 -7.895 -8.859 1.00 89.38 169 ALA A O 1
ATOM 1342 N N . TYR A 1 170 ? 8.182 -6.838 -9.198 1.00 87.94 170 TYR A N 1
ATOM 1343 C CA . TYR A 1 170 ? 7.492 -7.311 -8.011 1.00 87.94 170 TYR A CA 1
ATOM 1344 C C . TYR A 1 170 ? 6.290 -8.154 -8.422 1.00 87.94 170 TYR A C 1
ATOM 1346 O O . TYR A 1 170 ? 5.646 -7.891 -9.440 1.00 87.94 170 TYR A O 1
ATOM 1354 N N . ARG A 1 171 ? 5.970 -9.168 -7.622 1.00 86.25 171 ARG A N 1
ATOM 1355 C CA . ARG A 1 171 ? 4.797 -10.018 -7.812 1.00 86.25 171 ARG A CA 1
ATOM 1356 C C . ARG A 1 171 ? 3.961 -10.026 -6.547 1.00 86.25 171 ARG A C 1
ATOM 1358 O O . ARG A 1 171 ? 4.478 -10.286 -5.464 1.00 86.25 171 ARG A O 1
ATOM 1365 N N . LYS A 1 172 ? 2.655 -9.818 -6.703 1.00 84.38 172 LYS A N 1
ATOM 1366 C CA . LYS A 1 172 ? 1.710 -9.944 -5.597 1.00 84.38 172 LYS A CA 1
ATOM 1367 C C . LYS A 1 172 ? 1.533 -11.412 -5.193 1.00 84.38 172 LYS A C 1
ATOM 1369 O O . LYS A 1 172 ? 1.231 -12.257 -6.039 1.00 84.38 172 LYS A O 1
ATOM 1374 N N . PHE A 1 173 ? 1.702 -11.709 -3.909 1.00 83.69 173 PHE A N 1
ATOM 1375 C CA . PHE A 1 173 ? 1.571 -13.038 -3.317 1.00 83.69 173 PHE A CA 1
ATOM 1376 C C . PHE A 1 173 ? 1.023 -12.929 -1.886 1.00 83.69 173 PHE A C 1
ATOM 1378 O O . PHE A 1 173 ? 1.572 -12.205 -1.068 1.00 83.69 173 PHE A O 1
ATOM 1385 N N . HIS A 1 174 ? -0.095 -13.608 -1.595 1.00 81.06 174 HIS A N 1
ATOM 1386 C CA . HIS A 1 174 ? -0.791 -13.577 -0.291 1.00 81.06 174 HIS A CA 1
ATOM 1387 C C . HIS A 1 174 ? -0.988 -12.180 0.335 1.00 81.06 174 HIS A C 1
ATOM 1389 O O . HIS A 1 174 ? -0.932 -12.020 1.548 1.00 81.06 174 HIS A O 1
ATOM 1395 N N . GLY A 1 175 ? -1.275 -11.169 -0.492 1.00 74.88 175 GLY A N 1
ATOM 1396 C CA . GLY A 1 175 ? -1.534 -9.802 -0.020 1.00 74.88 175 GLY A CA 1
ATOM 1397 C C . GLY A 1 175 ? -0.287 -8.933 0.142 1.00 74.88 175 GLY A C 1
ATOM 1398 O O . GLY A 1 175 ? -0.435 -7.756 0.456 1.00 74.88 175 GLY A O 1
ATOM 1399 N N . ASP A 1 176 ? 0.893 -9.479 -0.145 1.00 81.50 176 ASP A N 1
ATOM 1400 C CA . ASP A 1 176 ? 2.172 -8.777 -0.122 1.00 81.50 176 ASP A CA 1
ATOM 1401 C C . ASP A 1 176 ? 2.794 -8.708 -1.528 1.00 81.50 176 ASP A C 1
ATOM 1403 O O . ASP A 1 176 ? 2.427 -9.474 -2.424 1.00 81.50 176 ASP A O 1
ATOM 1407 N N . TRP A 1 177 ? 3.728 -7.785 -1.740 1.00 85.12 177 TRP A N 1
ATOM 1408 C CA . TRP A 1 177 ? 4.490 -7.633 -2.974 1.00 85.12 177 TRP A CA 1
ATOM 1409 C C . TRP A 1 177 ? 5.906 -8.154 -2.769 1.00 85.12 177 TRP A C 1
ATOM 1411 O O . TRP A 1 177 ? 6.713 -7.549 -2.071 1.00 85.12 177 TRP A O 1
ATOM 1421 N N . LEU A 1 178 ? 6.224 -9.275 -3.412 1.00 90.19 178 LEU A N 1
ATOM 1422 C CA . LEU A 1 178 ? 7.548 -9.880 -3.338 1.00 90.19 178 LEU A CA 1
ATOM 1423 C C . LEU A 1 178 ? 8.415 -9.393 -4.489 1.00 90.19 178 LEU A C 1
ATOM 1425 O O . LEU A 1 178 ? 7.996 -9.448 -5.648 1.00 90.19 178 LEU A O 1
ATOM 1429 N N . CYS A 1 179 ? 9.637 -8.970 -4.186 1.00 89.81 179 CYS A N 1
ATOM 1430 C CA . CYS A 1 179 ? 10.629 -8.689 -5.213 1.00 89.81 179 CYS A CA 1
ATOM 1431 C C . CYS A 1 179 ? 11.045 -10.002 -5.885 1.00 89.81 179 CYS A C 1
ATOM 1433 O O . CYS A 1 179 ? 11.555 -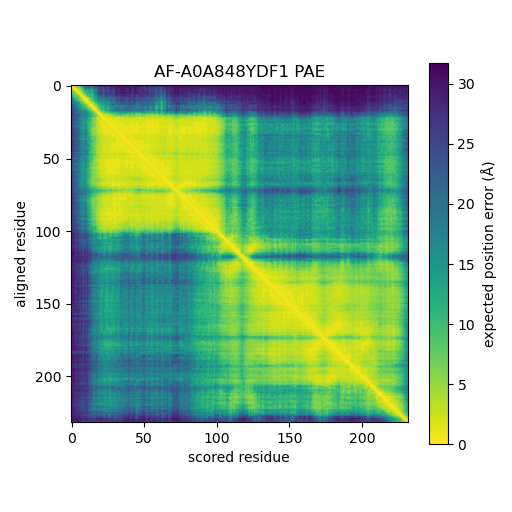10.907 -5.229 1.00 89.81 179 CYS A O 1
ATOM 1435 N N . VAL A 1 180 ? 10.819 -10.140 -7.190 1.00 91.31 180 VAL A N 1
ATOM 1436 C CA . VAL A 1 180 ? 11.113 -11.382 -7.930 1.00 91.31 180 VAL A CA 1
ATOM 1437 C C . VAL A 1 180 ? 12.266 -11.229 -8.912 1.00 91.31 180 VAL A C 1
ATOM 1439 O O . VAL A 1 180 ? 12.819 -12.230 -9.363 1.00 91.31 180 VAL A O 1
ATOM 1442 N N . ARG A 1 181 ? 12.646 -9.993 -9.248 1.00 90.81 181 ARG A N 1
ATOM 1443 C CA . ARG A 1 181 ? 13.738 -9.725 -10.183 1.00 90.81 181 ARG A CA 1
ATOM 1444 C C . ARG A 1 181 ? 14.34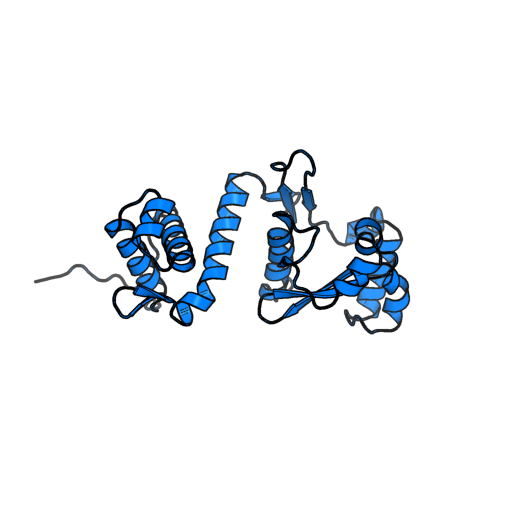0 -8.351 -9.950 1.00 90.81 181 ARG A C 1
ATOM 1446 O O . ARG A 1 181 ? 13.604 -7.374 -9.837 1.00 90.81 181 ARG A O 1
ATOM 1453 N N . ILE A 1 182 ? 15.669 -8.289 -9.948 1.00 92.31 182 ILE A N 1
ATOM 1454 C CA . ILE A 1 182 ? 16.440 -7.047 -9.983 1.00 92.31 182 ILE A CA 1
ATOM 1455 C C . ILE A 1 182 ? 17.570 -7.224 -10.993 1.00 92.31 182 ILE A C 1
ATOM 1457 O O . ILE A 1 182 ? 18.483 -8.022 -10.782 1.00 92.31 182 ILE A O 1
ATOM 1461 N N . GLY A 1 183 ? 17.508 -6.4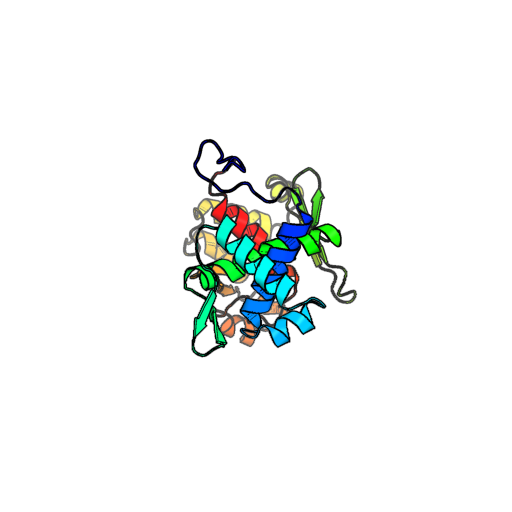66 -12.080 1.00 92.19 183 GLY A N 1
ATOM 1462 C CA . GLY A 1 183 ? 18.560 -6.387 -13.077 1.00 92.19 183 GLY A CA 1
ATOM 1463 C C . GLY A 1 183 ? 19.789 -5.660 -12.534 1.00 92.19 183 GLY A C 1
ATOM 1464 O O . GLY A 1 183 ? 19.678 -4.660 -11.817 1.00 92.19 183 GLY A O 1
ATOM 1465 N N . GLU A 1 184 ? 20.977 -6.150 -12.885 1.00 91.38 184 GLU A N 1
ATOM 1466 C CA . GLU A 1 184 ? 22.256 -5.650 -12.358 1.00 91.38 184 GLU A CA 1
ATOM 1467 C C . GLU A 1 184 ? 22.568 -4.195 -12.754 1.00 91.38 184 GLU A C 1
ATOM 1469 O O . GLU A 1 184 ? 23.343 -3.528 -12.074 1.00 91.38 184 GLU A O 1
ATOM 1474 N N . GLN A 1 185 ? 21.946 -3.689 -13.821 1.00 91.81 185 GLN A N 1
ATOM 1475 C CA . GLN A 1 185 ? 22.070 -2.313 -14.317 1.00 91.81 185 GLN A CA 1
ATOM 1476 C C . GLN A 1 185 ? 20.849 -1.443 -13.977 1.00 91.81 185 GLN A C 1
ATOM 1478 O O . GLN A 1 185 ? 20.722 -0.322 -14.472 1.00 91.81 185 GLN A O 1
ATOM 1483 N N . SER A 1 186 ? 19.923 -1.939 -13.154 1.00 90.00 186 SER A N 1
ATOM 1484 C CA . SER A 1 186 ? 18.782 -1.147 -12.694 1.00 90.00 186 SER A CA 1
ATOM 1485 C C . SER A 1 186 ? 19.228 0.016 -11.798 1.00 90.00 186 SER A C 1
ATOM 1487 O O . SER A 1 186 ? 20.268 -0.037 -11.132 1.00 90.00 186 SER A O 1
ATOM 1489 N N . ALA A 1 187 ? 18.400 1.062 -11.716 1.00 84.12 187 ALA A N 1
ATOM 1490 C CA . ALA A 1 187 ? 18.608 2.141 -10.746 1.00 84.12 187 ALA A CA 1
ATOM 1491 C C . ALA A 1 187 ? 18.664 1.592 -9.308 1.00 84.12 187 ALA A C 1
ATOM 1493 O O . ALA A 1 187 ? 19.491 2.019 -8.511 1.00 84.12 187 ALA A O 1
ATOM 1494 N N . TYR A 1 188 ? 17.859 0.565 -9.021 1.00 83.56 188 TYR A N 1
ATOM 1495 C CA . TYR A 1 188 ? 17.812 -0.117 -7.731 1.00 83.56 188 TYR A CA 1
ATOM 1496 C C . TYR A 1 188 ? 19.158 -0.756 -7.354 1.00 83.56 188 TYR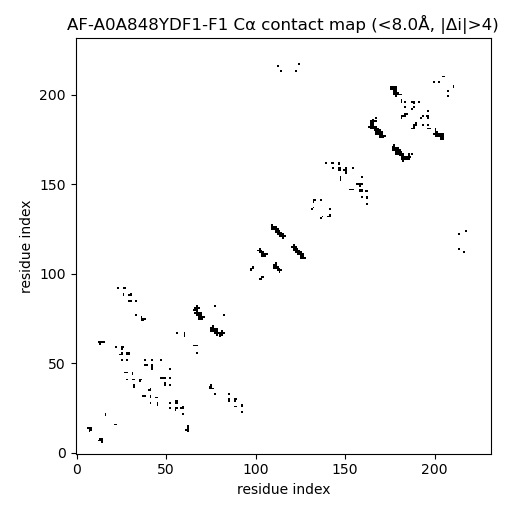 A C 1
ATOM 1498 O O . TYR A 1 188 ? 19.690 -0.506 -6.272 1.00 83.56 188 TYR A O 1
ATOM 1506 N N . ALA A 1 189 ? 19.758 -1.521 -8.274 1.00 87.69 189 ALA A N 1
ATOM 1507 C CA . ALA A 1 189 ? 21.083 -2.106 -8.075 1.00 87.69 189 ALA A CA 1
ATOM 1508 C C . ALA A 1 189 ? 22.189 -1.045 -7.988 1.00 87.69 189 ALA A C 1
ATOM 1510 O O . ALA A 1 189 ? 23.117 -1.185 -7.192 1.00 87.69 189 ALA A O 1
ATOM 1511 N N . THR A 1 190 ? 22.063 0.031 -8.766 1.00 86.75 190 THR A N 1
ATOM 1512 C CA . THR A 1 190 ? 23.023 1.143 -8.775 1.00 86.75 190 THR A CA 1
ATOM 1513 C C . THR A 1 190 ? 23.036 1.894 -7.444 1.00 86.75 190 THR A C 1
ATOM 1515 O O . THR A 1 190 ? 24.100 2.206 -6.917 1.00 86.75 190 THR A O 1
ATOM 1518 N N . TRP A 1 191 ? 21.863 2.177 -6.880 1.00 81.69 191 TRP A N 1
ATOM 1519 C CA . TRP A 1 191 ? 21.728 2.990 -5.674 1.00 81.69 191 TRP A CA 1
ATOM 1520 C C . TRP A 1 191 ? 21.964 2.212 -4.376 1.00 81.69 191 TRP A C 1
ATOM 1522 O O . TRP A 1 191 ? 22.556 2.752 -3.445 1.00 81.69 191 TRP A O 1
ATOM 1532 N N . LEU A 1 192 ? 21.511 0.956 -4.293 1.00 83.12 192 LEU A N 1
ATOM 1533 C CA . LEU A 1 192 ? 21.630 0.136 -3.074 1.00 83.12 192 LEU A CA 1
ATOM 1534 C C . LEU A 1 192 ? 22.837 -0.805 -3.081 1.00 83.12 192 LEU A C 1
ATOM 1536 O O . LEU A 1 192 ? 23.141 -1.443 -2.069 1.00 83.12 192 LEU A O 1
ATOM 1540 N N . GLY A 1 193 ? 23.533 -0.882 -4.212 1.00 84.56 193 GLY A N 1
ATOM 1541 C CA . GLY A 1 193 ? 24.655 -1.778 -4.422 1.00 84.56 193 GLY A CA 1
ATOM 1542 C C . GLY A 1 193 ? 24.227 -3.205 -4.771 1.00 84.56 193 GLY A C 1
ATOM 1543 O O . GLY A 1 193 ? 23.162 -3.706 -4.396 1.00 84.56 193 GLY A O 1
ATOM 1544 N N . SER A 1 194 ? 25.120 -3.898 -5.474 1.00 81.44 194 SER A N 1
ATOM 1545 C CA . SER A 1 194 ? 24.892 -5.241 -6.019 1.00 81.44 194 SER A CA 1
ATOM 1546 C C . SER A 1 194 ? 24.616 -6.305 -4.949 1.00 81.44 194 SER A C 1
ATOM 1548 O O . SER A 1 194 ? 23.789 -7.193 -5.159 1.00 81.44 194 SER A O 1
ATOM 1550 N N . THR A 1 195 ? 25.265 -6.208 -3.784 1.00 84.50 195 THR A N 1
ATOM 1551 C CA . THR A 1 195 ? 25.061 -7.132 -2.656 1.00 84.50 195 THR A CA 1
ATOM 1552 C C . THR A 1 195 ? 23.632 -7.072 -2.128 1.00 84.50 195 THR A C 1
ATOM 1554 O O . THR A 1 195 ? 23.019 -8.111 -1.868 1.00 84.50 195 THR A O 1
ATOM 1557 N N . TRP A 1 196 ? 23.079 -5.862 -1.987 1.00 83.88 196 TRP A N 1
ATOM 1558 C CA . TRP A 1 196 ? 21.693 -5.699 -1.564 1.00 83.88 196 TRP A CA 1
ATOM 1559 C C . TRP A 1 196 ? 20.732 -6.173 -2.647 1.00 83.88 196 TRP A C 1
ATOM 1561 O O . TRP A 1 196 ? 19.859 -6.979 -2.350 1.00 83.88 196 TRP A O 1
ATOM 1571 N N . ALA A 1 197 ? 20.937 -5.751 -3.898 1.00 85.25 197 ALA A N 1
ATOM 1572 C CA . ALA A 1 197 ? 20.093 -6.140 -5.026 1.00 85.25 197 ALA A CA 1
ATOM 1573 C C . ALA A 1 197 ? 19.904 -7.662 -5.134 1.00 85.25 197 ALA A C 1
ATOM 1575 O O . ALA A 1 197 ? 18.783 -8.145 -5.254 1.00 85.25 197 ALA A O 1
ATOM 1576 N N . ARG A 1 198 ? 20.987 -8.438 -4.996 1.00 83.62 198 ARG A N 1
ATOM 1577 C CA . ARG A 1 198 ? 20.913 -9.910 -4.984 1.00 83.62 198 ARG A CA 1
ATOM 1578 C C . ARG A 1 198 ? 20.157 -10.466 -3.775 1.00 83.62 198 ARG A C 1
ATOM 1580 O O . ARG A 1 198 ? 19.461 -11.466 -3.901 1.00 83.62 198 ARG A O 1
ATOM 1587 N N . SER A 1 199 ? 20.289 -9.823 -2.618 1.00 87.12 199 SER A N 1
ATOM 1588 C CA . SER A 1 199 ? 19.659 -10.251 -1.360 1.00 87.12 199 SER A CA 1
ATOM 1589 C C . SER A 1 199 ? 18.203 -9.800 -1.214 1.00 87.12 199 SER A C 1
ATOM 1591 O O . SER A 1 199 ? 17.529 -10.242 -0.282 1.00 87.12 199 SER A O 1
ATOM 1593 N N . ALA A 1 200 ? 17.742 -8.885 -2.069 1.00 86.12 200 ALA A N 1
ATOM 1594 C CA . ALA A 1 200 ? 16.391 -8.338 -2.050 1.00 86.12 200 ALA A CA 1
ATOM 1595 C C . ALA A 1 200 ? 15.376 -9.238 -2.774 1.00 86.12 200 ALA A C 1
ATOM 1597 O O . ALA A 1 200 ? 14.188 -9.169 -2.472 1.00 86.12 200 ALA A O 1
ATOM 1598 N N . ILE A 1 201 ? 15.823 -10.126 -3.669 1.00 89.44 201 ILE A N 1
ATOM 1599 C CA . ILE A 1 201 ? 14.947 -11.117 -4.308 1.00 89.44 201 ILE A CA 1
ATOM 1600 C C . ILE A 1 201 ? 14.335 -12.027 -3.231 1.00 89.44 201 ILE A C 1
ATOM 1602 O O . ILE A 1 201 ? 15.040 -12.581 -2.389 1.00 89.44 201 ILE A O 1
ATOM 1606 N N . GLY A 1 202 ? 13.012 -12.174 -3.261 1.00 88.00 202 GLY A N 1
ATOM 1607 C CA . GLY A 1 202 ? 12.211 -12.915 -2.289 1.00 88.00 202 GLY A CA 1
ATOM 1608 C C . GLY A 1 202 ? 11.791 -12.108 -1.059 1.00 88.00 202 GLY A C 1
ATOM 1609 O O . GLY A 1 202 ? 11.007 -12.619 -0.263 1.00 88.00 202 GLY A O 1
ATOM 1610 N N . ARG A 1 203 ? 12.272 -10.868 -0.893 1.00 88.44 203 ARG A N 1
ATOM 1611 C CA . ARG A 1 203 ? 11.840 -9.991 0.204 1.00 88.44 203 ARG A CA 1
ATOM 1612 C C . ARG A 1 203 ? 10.530 -9.285 -0.118 1.00 88.44 203 ARG A C 1
ATOM 1614 O O . ARG A 1 203 ? 10.218 -9.034 -1.285 1.00 88.44 203 ARG A O 1
ATOM 1621 N N . SER A 1 204 ? 9.807 -8.948 0.945 1.00 85.44 204 SER A N 1
ATOM 1622 C CA . SER A 1 204 ? 8.652 -8.061 0.891 1.00 85.44 204 SER A CA 1
ATOM 1623 C C . SER A 1 204 ? 9.075 -6.649 0.486 1.00 85.44 204 SER A C 1
ATOM 1625 O O . SER A 1 204 ? 10.130 -6.172 0.910 1.00 85.44 204 SER A O 1
ATOM 1627 N N . LEU A 1 205 ? 8.224 -5.954 -0.270 1.00 81.00 205 LEU A N 1
ATOM 1628 C CA . LEU A 1 205 ? 8.335 -4.512 -0.499 1.00 81.00 205 LEU A CA 1
ATOM 1629 C C . LEU A 1 205 ? 8.366 -3.736 0.832 1.00 81.00 205 LEU A C 1
ATOM 1631 O O . LEU A 1 205 ? 9.017 -2.702 0.931 1.00 81.00 205 LEU A O 1
ATOM 1635 N N . HIS A 1 206 ? 7.725 -4.256 1.884 1.00 75.06 206 HIS A N 1
ATOM 1636 C CA . HIS A 1 206 ? 7.740 -3.636 3.210 1.00 75.06 206 HIS A CA 1
ATOM 1637 C C . HIS A 1 206 ? 9.106 -3.715 3.916 1.00 75.06 206 HIS A C 1
ATOM 1639 O O . HIS A 1 206 ? 9.372 -2.888 4.792 1.00 75.06 206 HIS A O 1
ATOM 1645 N N . ASP A 1 207 ? 9.976 -4.650 3.517 1.00 78.00 207 ASP A N 1
ATOM 1646 C CA . ASP A 1 207 ? 11.338 -4.817 4.045 1.00 78.00 207 ASP A CA 1
ATOM 1647 C C . ASP A 1 207 ? 12.390 -4.016 3.248 1.00 78.00 207 ASP A C 1
ATOM 1649 O O . ASP A 1 207 ? 13.600 -4.165 3.473 1.00 78.00 207 ASP A O 1
ATOM 1653 N N . ASP A 1 208 ? 11.959 -3.199 2.279 1.00 71.88 208 ASP A N 1
ATOM 1654 C CA . ASP A 1 208 ? 12.850 -2.440 1.408 1.00 71.88 208 ASP A CA 1
ATOM 1655 C C . ASP A 1 208 ? 13.587 -1.324 2.173 1.00 71.88 208 ASP A C 1
ATOM 1657 O O . ASP A 1 208 ? 13.006 -0.535 2.916 1.00 71.88 208 ASP A O 1
ATOM 1661 N N . LYS A 1 209 ? 14.900 -1.213 1.945 1.00 69.69 209 LYS A N 1
ATOM 1662 C CA . LYS A 1 209 ? 15.734 -0.118 2.464 1.00 69.69 209 LYS A CA 1
ATOM 1663 C C . LYS A 1 209 ? 15.395 1.243 1.860 1.00 69.69 209 LYS A C 1
ATOM 1665 O O . LYS A 1 209 ? 15.749 2.257 2.453 1.00 69.69 209 LYS A O 1
ATOM 1670 N N . MET A 1 210 ? 14.770 1.267 0.686 1.00 68.00 210 MET A N 1
ATOM 1671 C CA . MET A 1 210 ? 14.236 2.474 0.056 1.00 68.00 210 MET A CA 1
ATOM 1672 C C . MET A 1 210 ? 12.795 2.766 0.441 1.00 68.00 210 MET A C 1
ATOM 1674 O O . MET A 1 210 ? 12.229 3.692 -0.137 1.00 68.00 210 MET A O 1
ATOM 1678 N N . ARG A 1 211 ? 12.224 2.025 1.405 1.00 71.06 211 ARG A N 1
ATOM 1679 C CA . ARG A 1 211 ? 10.827 2.199 1.772 1.00 71.06 211 ARG A CA 1
ATOM 1680 C C . ARG A 1 211 ? 10.523 3.661 2.053 1.00 71.06 211 ARG A C 1
ATOM 1682 O O . ARG A 1 211 ? 11.136 4.287 2.921 1.00 71.06 211 ARG A O 1
ATOM 1689 N N . SER A 1 212 ? 9.516 4.163 1.368 1.00 67.00 212 SER A N 1
ATOM 1690 C CA . SER A 1 212 ? 8.916 5.454 1.643 1.00 67.00 212 SER A CA 1
ATOM 1691 C C . SER A 1 212 ? 7.412 5.290 1.869 1.00 67.00 212 SER A C 1
ATOM 1693 O O . SER A 1 212 ? 6.803 4.305 1.438 1.00 67.00 212 SER A O 1
ATOM 1695 N N . PRO A 1 213 ? 6.761 6.278 2.506 1.00 63.34 213 PRO A N 1
ATOM 1696 C CA . PRO A 1 213 ? 5.305 6.316 2.575 1.00 63.34 213 PRO A CA 1
ATOM 1697 C C . PRO A 1 213 ? 4.637 6.240 1.194 1.00 63.34 213 PRO A C 1
ATOM 1699 O O . PRO A 1 213 ? 3.504 5.786 1.102 1.00 63.34 213 PRO A O 1
ATOM 1702 N N . SER A 1 214 ? 5.327 6.637 0.112 1.00 64.31 214 SER A N 1
ATOM 1703 C CA . SER A 1 214 ? 4.788 6.593 -1.251 1.00 64.31 214 SER A CA 1
ATOM 1704 C C . SER A 1 214 ? 4.633 5.184 -1.829 1.00 64.31 214 SER A C 1
ATOM 1706 O O . SER A 1 214 ? 3.850 5.009 -2.763 1.00 64.31 214 SER A O 1
ATOM 1708 N N . ASP A 1 215 ? 5.338 4.183 -1.297 1.00 69.12 215 ASP A N 1
ATOM 1709 C CA . ASP A 1 215 ? 5.314 2.817 -1.837 1.00 69.12 215 ASP A CA 1
ATOM 1710 C C . ASP A 1 215 ? 3.949 2.149 -1.680 1.00 69.12 215 ASP A C 1
ATOM 1712 O O . ASP A 1 215 ? 3.476 1.486 -2.603 1.00 69.12 215 ASP A O 1
ATOM 1716 N N . GLU A 1 216 ? 3.268 2.387 -0.556 1.00 66.62 216 GLU A N 1
ATOM 1717 C CA . GLU A 1 216 ? 1.900 1.905 -0.329 1.00 66.62 216 GLU A CA 1
ATOM 1718 C C . GLU A 1 216 ? 0.934 2.499 -1.363 1.00 66.62 216 GLU A C 1
ATOM 1720 O O . GLU A 1 216 ? 0.089 1.793 -1.907 1.00 66.62 216 GLU A O 1
ATOM 1725 N N . PHE A 1 217 ? 1.120 3.765 -1.738 1.00 64.44 217 PHE A N 1
ATOM 1726 C CA . PHE A 1 217 ? 0.286 4.429 -2.740 1.00 64.44 217 PHE A CA 1
ATOM 1727 C C . PHE A 1 217 ? 0.555 3.958 -4.167 1.00 64.44 217 PHE A C 1
ATOM 1729 O O . PHE A 1 217 ? -0.371 3.846 -4.975 1.00 64.44 217 PHE A O 1
ATOM 1736 N N . VAL A 1 218 ? 1.817 3.676 -4.492 1.00 68.12 218 VAL A N 1
ATOM 1737 C CA . VAL A 1 218 ? 2.183 3.070 -5.774 1.00 68.12 218 VAL A CA 1
ATOM 1738 C C . VAL A 1 218 ? 1.593 1.661 -5.856 1.00 68.12 218 VAL A C 1
ATOM 1740 O O . VAL A 1 218 ? 0.954 1.328 -6.855 1.00 68.12 218 VAL A O 1
ATOM 1743 N N . ALA A 1 219 ? 1.721 0.863 -4.793 1.00 70.81 219 ALA A N 1
ATOM 1744 C CA . ALA A 1 219 ? 1.124 -0.465 -4.699 1.00 70.81 219 ALA A CA 1
ATOM 1745 C C . ALA A 1 219 ? -0.412 -0.423 -4.803 1.00 70.81 219 ALA A C 1
ATOM 1747 O O . ALA A 1 219 ? -0.983 -1.225 -5.539 1.00 70.81 219 ALA A O 1
ATOM 1748 N N . GLU A 1 220 ? -1.085 0.543 -4.163 1.00 66.75 220 GLU A N 1
ATOM 1749 C CA . GLU A 1 220 ? -2.534 0.774 -4.289 1.00 66.75 220 GLU A CA 1
ATOM 1750 C C . GLU A 1 220 ? -2.968 1.018 -5.741 1.00 66.75 220 GLU A C 1
ATOM 1752 O O . GLU A 1 220 ? -3.992 0.492 -6.184 1.00 66.75 220 GLU A O 1
ATOM 1757 N N . ALA A 1 221 ? -2.205 1.809 -6.504 1.00 65.00 221 ALA A N 1
ATOM 1758 C CA . ALA A 1 221 ? -2.524 2.077 -7.904 1.00 65.00 221 ALA A CA 1
ATOM 1759 C C . ALA A 1 221 ? -2.524 0.778 -8.729 1.00 65.00 221 ALA A C 1
ATOM 1761 O O . ALA A 1 221 ? -3.451 0.543 -9.509 1.00 65.00 221 ALA A O 1
ATOM 1762 N N . TYR A 1 222 ? -1.545 -0.103 -8.503 1.00 67.81 222 TYR A N 1
ATOM 1763 C CA . TYR A 1 222 ? -1.498 -1.425 -9.134 1.00 67.81 222 TYR A CA 1
ATOM 1764 C C . TYR A 1 222 ? -2.582 -2.374 -8.607 1.00 67.81 222 TYR A C 1
ATOM 1766 O O . TYR A 1 222 ? -3.206 -3.084 -9.396 1.00 67.81 222 TYR A O 1
ATOM 1774 N N . ASP A 1 223 ? -2.872 -2.349 -7.305 1.00 67.50 223 ASP A N 1
ATOM 1775 C CA . ASP A 1 223 ? -3.949 -3.126 -6.687 1.00 67.50 223 ASP A CA 1
ATOM 1776 C C . ASP A 1 223 ? -5.312 -2.767 -7.286 1.00 67.50 223 ASP A C 1
ATOM 1778 O O . ASP A 1 223 ? -6.101 -3.658 -7.595 1.00 67.50 223 ASP A O 1
ATOM 1782 N N . SER A 1 224 ? -5.569 -1.480 -7.529 1.00 60.69 224 SER A N 1
ATOM 1783 C CA . SER A 1 224 ? -6.806 -1.008 -8.155 1.00 60.69 224 SER A CA 1
ATOM 1784 C C . SER A 1 224 ? -6.955 -1.469 -9.608 1.00 60.69 224 SER A C 1
ATOM 1786 O O . SER A 1 224 ? -8.061 -1.802 -10.030 1.00 60.69 224 SER A O 1
ATOM 1788 N N . ALA A 1 225 ? -5.855 -1.561 -10.363 1.00 58.25 225 ALA A N 1
ATOM 1789 C CA . ALA A 1 225 ? -5.863 -2.091 -11.725 1.00 58.25 225 ALA A CA 1
ATOM 1790 C C . ALA A 1 225 ? -6.097 -3.614 -11.740 1.00 58.25 225 ALA A C 1
ATOM 1792 O O . ALA A 1 225 ? -6.841 -4.117 -12.582 1.00 58.25 225 ALA A O 1
ATOM 1793 N N . LEU A 1 226 ? -5.512 -4.342 -10.781 1.00 54.25 226 LEU A N 1
ATOM 1794 C CA . LEU A 1 226 ? -5.671 -5.793 -10.638 1.00 54.25 226 LEU A CA 1
ATOM 1795 C C . LEU A 1 226 ? -7.071 -6.191 -10.146 1.00 54.25 226 LEU A C 1
ATOM 1797 O O . LEU A 1 226 ? -7.642 -7.151 -10.655 1.00 54.25 226 LEU A O 1
ATOM 1801 N N . LEU A 1 227 ? -7.633 -5.451 -9.185 1.00 48.19 227 LEU A N 1
ATOM 1802 C CA . LEU A 1 227 ? -9.006 -5.640 -8.697 1.00 48.19 227 LEU A CA 1
ATOM 1803 C C . LEU A 1 227 ? -10.044 -5.122 -9.698 1.00 48.19 227 LEU A C 1
ATOM 1805 O O . LEU A 1 227 ? -11.147 -5.656 -9.779 1.00 48.19 227 LEU A O 1
ATOM 1809 N N . GLY A 1 228 ? -9.680 -4.094 -10.468 1.00 42.16 228 GLY A N 1
ATOM 1810 C CA . GLY A 1 228 ? -10.520 -3.485 -11.488 1.00 42.16 228 GLY A CA 1
ATOM 1811 C C . GLY A 1 228 ? -10.843 -4.427 -12.638 1.00 42.16 228 GLY A C 1
ATOM 1812 O O . GLY A 1 228 ? -11.930 -4.284 -13.183 1.00 42.16 228 GLY A O 1
ATOM 1813 N N . GLY A 1 229 ? -9.951 -5.379 -12.972 1.00 32.50 229 GLY A N 1
ATOM 1814 C CA . GLY A 1 229 ? -10.192 -6.593 -13.782 1.00 32.50 229 GLY A CA 1
ATOM 1815 C C . GLY A 1 229 ? -10.875 -6.436 -15.150 1.00 32.50 229 GLY A C 1
ATOM 1816 O O . GLY A 1 229 ? -11.072 -7.412 -15.867 1.00 32.50 229 GLY A O 1
ATOM 1817 N N . GLN A 1 230 ? -11.248 -5.226 -15.529 1.00 31.97 230 GLN A N 1
ATOM 1818 C CA . GLN A 1 230 ? -11.980 -4.853 -16.715 1.00 31.97 230 GLN A CA 1
ATOM 1819 C C . GLN A 1 230 ? -11.217 -3.651 -17.246 1.00 31.97 230 GLN A C 1
ATOM 1821 O O . GLN A 1 230 ? -11.212 -2.575 -16.641 1.00 31.97 230 GLN A O 1
ATOM 1826 N N . ALA A 1 231 ? -10.538 -3.850 -18.372 1.00 28.34 231 ALA A N 1
ATOM 1827 C CA . ALA A 1 231 ? -10.295 -2.736 -19.266 1.00 28.34 231 ALA A CA 1
ATOM 1828 C C . ALA A 1 231 ? -11.632 -1.990 -19.421 1.00 28.34 231 ALA A C 1
ATOM 1830 O O . ALA A 1 231 ? -12.640 -2.610 -19.764 1.00 28.34 231 ALA A O 1
ATOM 1831 N N . ARG A 1 232 ? -11.655 -0.704 -19.071 1.00 31.55 232 ARG A N 1
ATOM 1832 C CA . ARG A 1 232 ? -12.699 0.178 -19.586 1.00 31.55 232 ARG A CA 1
ATOM 1833 C C . ARG A 1 232 ? -12.468 0.388 -21.073 1.00 31.55 232 ARG A C 1
ATOM 1835 O O . ARG A 1 232 ? -11.280 0.499 -21.453 1.00 31.55 232 ARG A O 1
#

Radius of gyration: 22.76 Å; Cα contacts (8 Å, |Δi|>4): 240; chains: 1; bounding box: 72×34×57 Å